Protein AF-A0A6I1QXL2-F1 (afdb_monomer_lite)

Foldseek 3Di:
DQDPVNLVVLLVVLVVLVVVLVVLLPPFDKDWPDRDRNDNDTDMDGDPSSVVSLVVDLSHPDDDDDDDPDPDDDDDDDDDDDDDDDDPCFDDDFLETPVQLVCCVVVVKFKKKWAWPFDAHQCVPPDPVVLVVRLVRLVVLVVVLVVLCPPFDKDWPDRDRRHNITIMIGHNSSSVSQRPDPGTDHMDGDDPPDD

Sequence (195 aa):
MLTENAIAAQRQAIKGVQNDLLTELSGTQYKVVRRYEGIPGIALEIGADALAVLKKSGSVTNVLPDRAVKPAANDGMIEGAAPDTHGAATGSAGVVPAELFMEATDVGAVLVLVGLKTPWSPEGPLSKELVHAQREAIAAAQKYLLTELADTRYRITRRYEVIPGIALEVGLDALRVLARSVAVTNVLRDRPAIR

Secondary structure (DSSP, 8-state):
---HHHHHHHHHHHHHHHHHHHHHTTTSSEEEEEE-SSSS-EEEEE-HHHHHHHTT-SS-S--------------------------------SSS-HHHHHHHHHTS-EEEEEEE------STTS-HHHHHHHHHHHHHHHHHHHHHTTTS-EEEEEE-SSSSEEEEEE-HHHHHHHTT-TTEEEEEE--PPP-

Structure (mmCIF, N/CA/C/O backbone):
data_AF-A0A6I1QXL2-F1
#
_entry.id   AF-A0A6I1QXL2-F1
#
loop_
_atom_site.group_PDB
_atom_site.id
_atom_site.type_symbol
_atom_site.label_atom_id
_atom_site.label_alt_id
_atom_site.label_comp_id
_atom_site.label_asym_id
_atom_site.label_entity_id
_atom_site.label_seq_id
_atom_site.pdbx_PDB_ins_code
_atom_site.Cartn_x
_atom_site.Cartn_y
_atom_site.Cartn_z
_atom_site.occupancy
_atom_site.B_iso_or_equiv
_atom_site.auth_seq_id
_atom_site.auth_comp_id
_atom_site.auth_asym_id
_atom_site.auth_atom_id
_atom_site.pdbx_PDB_model_num
ATOM 1 N N . MET A 1 1 ? 9.321 -11.000 19.797 1.00 42.78 1 MET A N 1
ATOM 2 C CA . MET A 1 1 ? 8.152 -11.901 19.703 1.00 42.78 1 MET A CA 1
ATOM 3 C C . MET A 1 1 ? 6.954 -11.169 20.283 1.00 42.78 1 MET A C 1
ATOM 5 O O . MET A 1 1 ? 7.089 -10.647 21.381 1.00 42.78 1 MET A O 1
ATOM 9 N N . LEU A 1 2 ? 5.828 -11.088 19.568 1.00 47.84 2 LEU A N 1
ATOM 10 C CA . LEU A 1 2 ? 4.556 -10.688 20.186 1.00 47.84 2 LEU A CA 1
ATOM 11 C C . LEU A 1 2 ? 4.112 -11.812 21.130 1.00 47.84 2 LEU A C 1
ATOM 13 O O . LEU A 1 2 ? 4.253 -12.983 20.784 1.00 47.84 2 LEU A O 1
ATOM 17 N N . THR A 1 3 ? 3.613 -11.470 22.316 1.00 61.88 3 THR A N 1
ATOM 18 C CA . THR A 1 3 ? 3.068 -12.466 23.249 1.00 61.88 3 THR A CA 1
ATOM 19 C C . THR A 1 3 ? 1.722 -12.988 22.744 1.00 61.88 3 THR A C 1
ATOM 21 O O . THR A 1 3 ? 1.022 -12.296 22.003 1.00 61.88 3 THR A O 1
ATOM 24 N N . GLU A 1 4 ? 1.321 -14.190 23.162 1.00 53.91 4 GLU A N 1
ATOM 25 C CA . GLU A 1 4 ? 0.026 -14.770 22.770 1.00 53.91 4 GLU A CA 1
ATOM 26 C C . GLU A 1 4 ? -1.149 -13.852 23.145 1.00 53.91 4 GLU A C 1
ATOM 28 O O . GLU A 1 4 ? -2.050 -13.643 22.335 1.00 53.91 4 GLU A O 1
ATOM 33 N N . ASN A 1 5 ? -1.073 -13.190 24.306 1.00 66.50 5 ASN A N 1
ATOM 34 C CA . ASN A 1 5 ? -2.038 -12.170 24.726 1.00 66.50 5 ASN A CA 1
ATOM 35 C C . ASN A 1 5 ? -2.084 -10.961 23.776 1.00 66.50 5 ASN A C 1
ATOM 37 O O . ASN A 1 5 ? -3.170 -10.466 23.478 1.00 66.50 5 ASN A O 1
ATOM 41 N N . ALA A 1 6 ? -0.940 -10.494 23.263 1.00 55.38 6 ALA A N 1
ATOM 42 C CA . ALA A 1 6 ? -0.906 -9.399 22.291 1.00 55.38 6 ALA A CA 1
ATOM 43 C C . ALA A 1 6 ? -1.512 -9.818 20.939 1.00 55.38 6 ALA A C 1
ATOM 45 O O . ALA A 1 6 ? -2.243 -9.042 20.325 1.00 55.38 6 ALA A O 1
ATOM 46 N N . ILE A 1 7 ? -1.280 -11.062 20.505 1.00 59.47 7 ILE A N 1
ATOM 47 C CA . ILE A 1 7 ? -1.896 -11.631 19.294 1.00 59.47 7 ILE A CA 1
ATOM 48 C C . ILE A 1 7 ? -3.415 -11.787 19.481 1.00 59.47 7 ILE A C 1
ATOM 50 O O . ILE A 1 7 ? -4.182 -11.455 18.577 1.00 59.47 7 ILE A O 1
ATOM 54 N N . ALA A 1 8 ? -3.869 -12.247 20.649 1.00 66.75 8 ALA A N 1
ATOM 55 C CA . ALA A 1 8 ? -5.290 -12.355 20.976 1.00 66.75 8 ALA A CA 1
ATOM 56 C C . ALA A 1 8 ? -5.977 -10.977 20.992 1.00 66.75 8 ALA A C 1
ATOM 58 O O . ALA A 1 8 ? -7.011 -10.802 20.347 1.00 66.75 8 ALA A O 1
ATOM 59 N N . ALA A 1 9 ? -5.365 -9.979 21.641 1.00 66.69 9 ALA A N 1
ATOM 60 C CA . ALA A 1 9 ? -5.854 -8.600 21.656 1.00 66.69 9 ALA A CA 1
ATOM 61 C C . ALA A 1 9 ? -5.913 -7.989 20.243 1.00 66.69 9 ALA A C 1
ATOM 63 O O . ALA A 1 9 ? -6.920 -7.387 19.875 1.00 66.69 9 ALA A O 1
ATOM 64 N N . GLN A 1 10 ? -4.887 -8.213 19.413 1.00 63.69 10 GLN A N 1
ATOM 65 C CA . GLN A 1 10 ? -4.868 -7.777 18.013 1.00 63.69 10 GLN A CA 1
ATOM 66 C C . GLN A 1 10 ? -6.015 -8.404 17.204 1.00 63.69 10 GLN A C 1
ATOM 68 O O . GLN A 1 10 ? -6.716 -7.697 16.480 1.00 63.69 10 GLN A O 1
ATOM 73 N N . ARG A 1 11 ? -6.242 -9.719 17.334 1.00 68.06 11 ARG A N 1
ATOM 74 C CA . ARG A 1 11 ? -7.355 -10.411 16.656 1.00 68.06 11 ARG A CA 1
ATOM 75 C C . ARG A 1 11 ? -8.715 -9.902 17.131 1.00 68.06 11 ARG A C 1
ATOM 77 O O . ARG A 1 11 ? -9.625 -9.778 16.315 1.00 68.06 11 ARG A O 1
ATOM 84 N N . GLN A 1 12 ? -8.851 -9.576 18.415 1.00 69.62 12 GLN A N 1
ATOM 85 C CA . GLN A 1 12 ? -10.076 -8.991 18.957 1.00 69.62 12 GLN A CA 1
ATOM 86 C C . GLN A 1 12 ? -10.326 -7.582 18.400 1.00 69.62 12 GLN A C 1
ATOM 88 O O . GLN A 1 12 ? -11.448 -7.289 17.994 1.00 69.62 12 GLN A O 1
ATOM 93 N N . ALA A 1 13 ? -9.289 -6.743 18.292 1.00 71.19 13 ALA A N 1
ATOM 94 C CA . ALA A 1 13 ? -9.386 -5.421 17.669 1.00 71.19 13 ALA A CA 1
ATOM 95 C C . ALA A 1 13 ? -9.765 -5.508 16.177 1.00 71.19 13 ALA A C 1
ATOM 97 O O . ALA A 1 13 ? -10.667 -4.801 15.733 1.00 71.19 13 ALA A O 1
ATOM 98 N N . ILE A 1 14 ? -9.155 -6.435 15.423 1.00 67.44 14 ILE A N 1
ATOM 99 C CA . ILE A 1 14 ? -9.534 -6.731 14.029 1.00 67.44 14 ILE A CA 1
ATOM 100 C C . ILE A 1 14 ? -11.015 -7.131 13.942 1.00 67.44 14 ILE A C 1
ATOM 102 O O . ILE A 1 14 ? -11.740 -6.619 13.090 1.00 67.44 14 ILE A O 1
ATOM 106 N N . LYS A 1 15 ? -11.490 -8.015 14.831 1.00 75.25 15 LYS A N 1
ATOM 107 C CA . LYS A 1 15 ? -12.899 -8.441 14.861 1.00 75.25 15 LYS A CA 1
ATOM 108 C C . LYS A 1 15 ? -13.858 -7.303 15.216 1.00 75.25 15 LYS A C 1
ATOM 110 O O . LYS A 1 15 ? -14.941 -7.274 14.637 1.00 75.25 15 LYS A O 1
ATOM 115 N N . GLY A 1 16 ? -13.455 -6.387 16.101 1.00 79.12 16 GLY A N 1
ATOM 116 C CA . GLY A 1 16 ? -14.193 -5.166 16.443 1.00 79.12 16 GLY A CA 1
ATOM 117 C C . GLY A 1 16 ? -14.423 -4.283 15.220 1.00 79.12 16 GLY A C 1
ATOM 118 O O . GLY A 1 16 ? -15.549 -4.204 14.744 1.00 79.12 16 GLY A O 1
ATOM 119 N N . VAL A 1 17 ? -13.345 -3.764 14.619 1.00 79.50 17 VAL A N 1
ATOM 120 C CA . VAL A 1 17 ? -13.414 -2.877 13.436 1.00 79.50 17 VAL A CA 1
ATOM 121 C C . VAL A 1 17 ? -14.182 -3.523 12.273 1.00 79.50 17 VAL A C 1
ATOM 123 O O . VAL A 1 17 ? -14.937 -2.860 11.566 1.00 79.50 17 VAL A O 1
ATOM 126 N N . GLN A 1 18 ? -14.045 -4.840 12.083 1.00 78.00 18 GLN A N 1
ATOM 127 C CA . GLN A 1 18 ? -14.843 -5.570 11.095 1.00 78.00 18 GLN A CA 1
ATOM 128 C C . GLN A 1 18 ? -16.345 -5.599 11.419 1.00 78.00 18 GLN A C 1
ATOM 130 O O . GLN A 1 18 ? -17.154 -5.550 10.499 1.00 78.00 18 GLN A O 1
ATOM 135 N N . ASN A 1 19 ? -16.736 -5.733 12.689 1.00 89.06 19 ASN A N 1
ATOM 136 C CA . ASN A 1 19 ? -18.144 -5.710 13.094 1.00 89.06 19 ASN A CA 1
ATOM 137 C C . ASN A 1 19 ? -18.735 -4.299 12.972 1.00 89.06 19 ASN A C 1
ATOM 139 O O . ASN A 1 19 ? -19.870 -4.161 12.517 1.00 89.06 19 ASN A O 1
ATOM 143 N N . ASP A 1 20 ? -17.959 -3.273 13.321 1.00 84.56 20 ASP A N 1
ATOM 144 C CA . ASP A 1 20 ? -18.357 -1.870 13.186 1.00 84.56 20 ASP A CA 1
ATOM 145 C C . ASP A 1 20 ? -18.636 -1.549 11.709 1.00 84.56 20 ASP A C 1
ATOM 147 O O . ASP A 1 20 ? -19.723 -1.087 11.368 1.00 84.56 20 ASP A O 1
ATOM 151 N N . LEU A 1 21 ? -17.739 -1.956 10.802 1.00 86.56 21 LEU A N 1
ATOM 152 C CA . LEU A 1 21 ? -17.935 -1.820 9.356 1.00 86.56 21 LEU A CA 1
ATOM 153 C C . LEU A 1 21 ? -19.184 -2.555 8.832 1.00 86.56 21 LEU A C 1
ATOM 155 O O . LEU A 1 21 ? -19.927 -2.020 8.011 1.00 86.56 21 LEU A O 1
ATOM 159 N N . LEU A 1 22 ? -19.446 -3.780 9.298 1.00 87.38 22 LEU A N 1
ATOM 160 C CA . LEU A 1 22 ? -20.655 -4.531 8.918 1.00 87.38 22 LEU A CA 1
ATOM 161 C C . LEU A 1 22 ? -21.942 -3.887 9.468 1.00 87.38 22 LEU A C 1
ATOM 163 O O . LEU A 1 22 ? -23.015 -4.064 8.886 1.00 87.38 22 LEU A O 1
ATOM 167 N N . THR A 1 23 ? -21.827 -3.121 10.556 1.00 89.38 23 THR A N 1
ATOM 168 C CA . THR A 1 23 ? -22.915 -2.321 11.134 1.00 89.38 23 THR A CA 1
ATOM 169 C C . THR A 1 23 ? -23.141 -1.040 10.327 1.00 89.38 23 THR A C 1
ATOM 171 O O . THR A 1 23 ? -24.287 -0.729 10.011 1.00 89.38 23 THR A O 1
ATOM 174 N N . GLU A 1 24 ? -22.079 -0.346 9.901 1.00 86.50 24 GLU A N 1
ATOM 175 C CA . GLU A 1 24 ? -22.165 0.798 8.975 1.00 86.50 24 GLU A CA 1
ATOM 176 C C . GLU A 1 24 ? -22.828 0.413 7.639 1.00 86.50 24 GLU A C 1
ATOM 178 O O . GLU A 1 24 ? -23.615 1.181 7.092 1.00 86.50 24 GLU A O 1
ATOM 183 N N . LEU A 1 25 ? -22.556 -0.795 7.133 1.00 87.69 25 LEU A N 1
ATOM 184 C CA . LEU A 1 25 ? -23.176 -1.334 5.919 1.00 87.69 25 LEU A CA 1
ATOM 185 C C . LEU A 1 25 ? -24.621 -1.830 6.117 1.00 87.69 25 LEU A C 1
ATOM 187 O O . LEU A 1 25 ? -25.263 -2.226 5.140 1.00 87.69 25 LEU A O 1
ATOM 191 N N . SER A 1 26 ? -25.155 -1.856 7.342 1.00 86.44 26 SER A N 1
ATOM 192 C CA . SER A 1 26 ? -26.511 -2.362 7.584 1.00 86.44 26 SER A CA 1
ATOM 193 C C . SER A 1 26 ? -27.568 -1.562 6.804 1.00 86.44 26 SER A C 1
ATOM 195 O O . SER A 1 26 ? -27.509 -0.341 6.693 1.00 86.44 26 SER A O 1
ATOM 197 N N . GLY A 1 27 ? -28.521 -2.272 6.191 1.00 84.62 27 GLY A N 1
ATOM 198 C CA . GLY A 1 27 ? -29.513 -1.670 5.292 1.00 84.62 27 GLY A CA 1
ATOM 199 C C . GLY A 1 27 ? -29.039 -1.415 3.852 1.00 84.62 27 GLY A C 1
ATOM 200 O O . GLY A 1 27 ? -29.858 -0.997 3.039 1.00 84.62 27 GLY A O 1
ATOM 201 N N . THR A 1 28 ? -27.775 -1.701 3.510 1.00 89.44 28 THR A N 1
ATOM 202 C CA . THR A 1 28 ? -27.280 -1.699 2.116 1.00 89.44 28 THR A CA 1
ATOM 203 C C . THR A 1 28 ? -27.207 -3.108 1.522 1.00 89.44 28 THR A C 1
ATOM 205 O O . THR A 1 28 ? -27.225 -4.107 2.247 1.00 89.44 28 THR A O 1
ATOM 208 N N . GLN A 1 29 ? -27.098 -3.214 0.196 1.00 81.81 29 GLN A N 1
ATOM 209 C CA . GLN A 1 29 ? -26.868 -4.488 -0.482 1.00 81.81 29 GLN A CA 1
ATOM 210 C C . GLN A 1 29 ? -25.416 -4.947 -0.312 1.00 81.81 29 GLN A C 1
ATOM 212 O O . GLN A 1 29 ? -24.515 -4.501 -1.025 1.00 81.81 29 GLN A O 1
ATOM 217 N N . TYR A 1 30 ? -25.184 -5.890 0.601 1.00 87.38 30 TYR A N 1
ATOM 218 C CA . TYR A 1 30 ? -23.906 -6.589 0.709 1.00 87.38 30 TYR A CA 1
ATOM 219 C C . TYR A 1 30 ? -24.067 -8.054 1.130 1.00 87.38 30 TYR A C 1
ATOM 221 O O . TYR A 1 30 ? -25.062 -8.452 1.737 1.00 87.38 30 TYR A O 1
ATOM 229 N N . LYS A 1 31 ? -23.040 -8.856 0.844 1.00 82.56 31 LYS A N 1
ATOM 230 C CA . LYS A 1 31 ? -22.885 -10.237 1.306 1.00 82.56 31 LYS A CA 1
ATOM 231 C C . LYS A 1 31 ? -21.428 -10.488 1.685 1.00 82.56 31 LYS A C 1
ATOM 233 O O . LYS A 1 31 ? -20.508 -10.189 0.927 1.00 82.56 31 LYS A O 1
ATOM 238 N N . VAL A 1 32 ? -21.213 -11.058 2.870 1.00 83.06 32 VAL A N 1
ATOM 239 C CA . VAL A 1 32 ? -19.869 -11.402 3.352 1.00 83.06 32 VAL A CA 1
ATOM 240 C C . VAL A 1 32 ? -19.394 -12.687 2.682 1.00 83.06 32 VAL A C 1
ATOM 242 O O . VAL A 1 32 ? -20.012 -13.735 2.849 1.00 83.06 32 VAL A O 1
ATOM 245 N N . VAL A 1 33 ? -18.277 -12.612 1.956 1.00 81.12 33 VAL A N 1
ATOM 246 C CA . VAL A 1 33 ? -17.640 -13.769 1.304 1.00 81.12 33 VAL A CA 1
ATOM 247 C C . VAL A 1 33 ? -16.600 -14.398 2.230 1.00 81.12 33 VAL A C 1
ATOM 249 O O . VAL A 1 33 ? -16.572 -15.613 2.415 1.00 81.12 33 VAL A O 1
ATOM 252 N N . ARG A 1 34 ? -15.741 -13.575 2.849 1.00 71.12 34 ARG A N 1
ATOM 253 C CA . ARG A 1 34 ? -14.695 -14.035 3.777 1.00 71.12 34 ARG A CA 1
ATOM 254 C C . ARG A 1 34 ? -14.299 -12.935 4.757 1.00 71.12 34 ARG A C 1
ATOM 256 O O . ARG A 1 34 ? -14.016 -11.813 4.352 1.00 71.12 34 ARG A O 1
ATOM 263 N N . ARG A 1 35 ? -14.175 -13.281 6.040 1.00 76.94 35 ARG A N 1
ATOM 264 C CA . ARG A 1 35 ? -13.505 -12.449 7.055 1.00 76.94 35 ARG A CA 1
ATOM 265 C C . ARG A 1 35 ? -12.076 -12.946 7.253 1.00 76.94 35 ARG A C 1
ATOM 267 O O . ARG A 1 35 ? -11.856 -14.154 7.311 1.00 76.94 35 ARG A O 1
ATOM 274 N N . TYR A 1 36 ? -11.116 -12.033 7.360 1.00 66.00 36 TYR A N 1
ATOM 275 C CA . TYR A 1 36 ? -9.721 -12.380 7.629 1.00 66.00 36 TYR A CA 1
ATOM 276 C C . TYR A 1 36 ? -9.409 -12.170 9.117 1.00 66.00 36 TYR A C 1
ATOM 278 O O . TYR A 1 36 ? -9.713 -11.117 9.664 1.00 66.00 36 TYR A O 1
ATOM 286 N N . GLU A 1 37 ? -8.809 -13.153 9.794 1.00 59.91 37 GLU A N 1
ATOM 287 C CA . GLU A 1 37 ? -8.473 -13.014 11.227 1.00 59.91 37 GLU A CA 1
ATOM 288 C C . GLU A 1 37 ? -7.082 -12.412 11.479 1.00 59.91 37 GLU A C 1
ATOM 290 O O . GLU A 1 37 ? -6.852 -11.803 12.520 1.00 59.91 37 GLU A O 1
ATOM 295 N N . GLY A 1 38 ? -6.144 -12.595 10.543 1.00 48.41 38 GLY A N 1
ATOM 296 C CA . GLY A 1 38 ? -4.758 -12.125 10.670 1.00 48.41 38 GLY A CA 1
ATOM 297 C C . GLY A 1 38 ? -4.484 -10.739 10.076 1.00 48.41 38 GLY A C 1
ATOM 298 O O . GLY A 1 38 ? -3.378 -10.230 10.233 1.00 48.41 38 GLY A O 1
ATOM 299 N N . ILE A 1 39 ? -5.457 -10.143 9.380 1.00 59.72 39 ILE A N 1
ATOM 300 C CA . ILE A 1 39 ? -5.371 -8.808 8.767 1.00 59.72 39 ILE A CA 1
ATOM 301 C C . ILE A 1 39 ? -6.728 -8.087 8.881 1.00 59.72 39 ILE A C 1
ATOM 303 O O . ILE A 1 39 ? -7.763 -8.756 8.827 1.00 59.72 39 ILE A O 1
ATOM 307 N N . PRO A 1 40 ? -6.758 -6.746 9.002 1.00 66.50 40 PRO A N 1
ATOM 308 C CA . PRO A 1 40 ? -7.991 -5.961 9.075 1.00 66.50 40 PRO A CA 1
ATOM 309 C C . PRO A 1 40 ? -8.648 -5.817 7.690 1.00 66.50 40 PRO A C 1
ATOM 311 O O . PRO A 1 40 ? -8.627 -4.753 7.082 1.00 66.50 40 PRO A O 1
ATOM 314 N N . GLY A 1 41 ? -9.212 -6.909 7.169 1.00 72.38 41 GLY A N 1
ATOM 315 C CA . GLY A 1 41 ? -9.911 -6.923 5.882 1.00 72.38 41 GLY A CA 1
ATOM 316 C C . GLY A 1 41 ? -11.118 -7.858 5.863 1.00 72.38 41 GLY A C 1
ATOM 317 O O . GLY A 1 41 ? -11.192 -8.820 6.633 1.00 72.38 41 GLY A O 1
ATOM 318 N N . ILE A 1 42 ? -12.054 -7.590 4.952 1.00 76.56 42 ILE A N 1
ATOM 319 C CA . ILE A 1 42 ? -13.215 -8.436 4.650 1.00 76.56 42 ILE A CA 1
ATOM 320 C C . ILE A 1 42 ? -13.369 -8.492 3.126 1.00 76.56 42 ILE A C 1
ATOM 322 O O . ILE A 1 42 ? -13.299 -7.457 2.470 1.00 76.56 42 ILE A O 1
ATOM 326 N N . ALA A 1 43 ? -13.586 -9.682 2.566 1.00 73.88 43 ALA A N 1
ATOM 327 C CA . ALA A 1 43 ? -14.062 -9.837 1.195 1.00 73.88 43 ALA A CA 1
ATOM 328 C C . ALA A 1 43 ? -15.595 -9.783 1.195 1.00 73.88 43 ALA A C 1
ATOM 330 O O . ALA A 1 43 ? -16.249 -10.544 1.922 1.00 73.88 43 ALA A O 1
ATOM 331 N N . LEU A 1 44 ? -16.151 -8.873 0.398 1.00 78.19 44 LEU A N 1
ATOM 332 C CA . LEU A 1 44 ? -17.577 -8.574 0.320 1.00 78.19 44 LEU A CA 1
ATOM 333 C C . LEU A 1 44 ? -18.023 -8.557 -1.148 1.00 78.19 44 LEU A C 1
ATOM 335 O O . LEU A 1 44 ? -17.383 -7.920 -1.981 1.00 78.19 44 LEU A O 1
ATOM 339 N N . GLU A 1 45 ? -19.158 -9.183 -1.442 1.00 73.50 45 GLU A N 1
ATOM 340 C CA . GLU A 1 45 ? -19.976 -8.836 -2.609 1.00 73.50 45 GLU A CA 1
ATOM 341 C C . GLU A 1 45 ? -20.821 -7.614 -2.211 1.00 73.50 45 GLU A C 1
ATOM 343 O O . GLU A 1 45 ? -21.470 -7.652 -1.164 1.00 73.50 45 GLU A O 1
ATOM 348 N N . ILE A 1 46 ? -20.792 -6.521 -2.985 1.00 79.56 46 ILE A N 1
ATOM 349 C CA . ILE A 1 46 ? -21.435 -5.243 -2.618 1.00 79.56 46 ILE A CA 1
ATOM 350 C C . ILE A 1 46 ? -22.173 -4.582 -3.788 1.00 79.56 46 ILE A C 1
ATOM 352 O O . ILE A 1 46 ? -21.726 -4.641 -4.933 1.00 79.56 46 ILE A O 1
ATOM 356 N N . GLY A 1 47 ? -23.276 -3.904 -3.471 1.00 63.44 47 GLY A N 1
ATOM 357 C CA . GLY A 1 47 ? -23.974 -2.969 -4.347 1.00 63.44 47 GLY A CA 1
ATOM 358 C C . GLY A 1 47 ? -23.349 -1.568 -4.358 1.00 63.44 47 GLY A C 1
ATOM 359 O O . GLY A 1 47 ? -22.407 -1.256 -3.623 1.00 63.44 47 GLY A O 1
ATOM 360 N N . ALA A 1 48 ? -23.884 -0.694 -5.214 1.00 65.50 48 ALA A N 1
ATOM 361 C CA . ALA A 1 48 ? -23.412 0.688 -5.351 1.00 65.50 48 ALA A CA 1
ATOM 362 C C . ALA 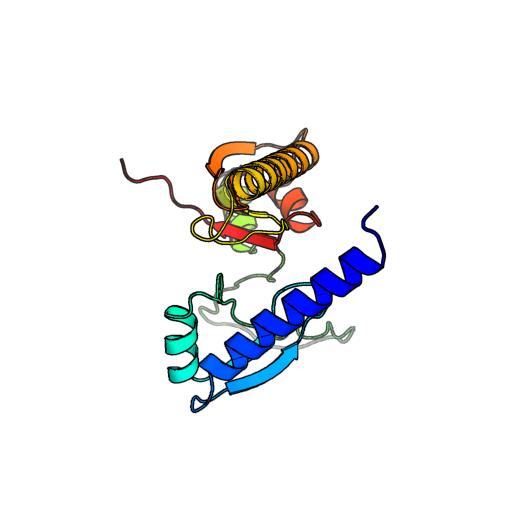A 1 48 ? -23.709 1.558 -4.109 1.00 65.50 48 ALA A C 1
ATOM 364 O O . ALA A 1 48 ? -22.979 2.506 -3.823 1.00 65.50 48 ALA A O 1
ATOM 365 N N . ASP A 1 49 ? -24.760 1.214 -3.367 1.00 67.25 49 ASP A N 1
ATOM 366 C CA . ASP A 1 49 ? -25.154 1.791 -2.082 1.00 67.25 49 ASP A CA 1
ATOM 367 C C . ASP A 1 49 ? -24.143 1.451 -0.975 1.00 67.25 49 ASP A C 1
ATOM 369 O O . ASP A 1 49 ? -23.605 2.354 -0.330 1.00 67.25 49 ASP A O 1
ATOM 373 N N . ALA A 1 50 ? -23.796 0.170 -0.834 1.00 72.75 50 ALA A N 1
ATOM 374 C CA . ALA A 1 50 ? -22.751 -0.308 0.066 1.00 72.75 50 ALA A CA 1
ATOM 375 C C . ALA A 1 50 ? -21.392 0.337 -0.264 1.00 72.75 50 ALA A C 1
ATOM 377 O O . ALA A 1 50 ? -20.716 0.858 0.623 1.00 72.75 50 ALA A O 1
ATOM 378 N N . LEU A 1 51 ? -21.014 0.406 -1.546 1.00 73.38 51 LEU A N 1
ATOM 379 C CA . LEU A 1 51 ? -19.780 1.076 -1.980 1.00 73.38 51 LEU A CA 1
ATOM 380 C C . LEU A 1 51 ? -19.768 2.581 -1.641 1.00 73.38 51 LEU A C 1
ATOM 382 O O . LEU A 1 51 ? -18.718 3.130 -1.294 1.00 73.38 51 LEU A O 1
ATOM 386 N N . ALA A 1 52 ? -20.919 3.256 -1.704 1.00 71.06 52 ALA A N 1
ATOM 387 C CA . ALA A 1 52 ? -21.041 4.659 -1.309 1.00 71.06 52 ALA A CA 1
ATOM 388 C C . ALA A 1 52 ? -20.894 4.870 0.210 1.00 71.06 52 ALA A C 1
ATOM 390 O O . ALA A 1 52 ? -20.403 5.926 0.617 1.00 71.06 52 ALA A O 1
ATOM 391 N N . VAL A 1 53 ? -21.269 3.881 1.033 1.00 73.06 53 VAL A N 1
ATOM 392 C CA . VAL A 1 53 ? -20.975 3.854 2.476 1.00 73.06 53 VAL A CA 1
ATOM 393 C C . VAL A 1 53 ? -19.486 3.603 2.714 1.00 73.06 53 VAL A C 1
ATOM 395 O O . VAL A 1 53 ? -18.855 4.410 3.392 1.00 73.06 53 VAL A O 1
ATOM 398 N N . LEU A 1 54 ? -18.884 2.586 2.079 1.00 73.12 54 LEU A N 1
ATOM 399 C CA . LEU A 1 54 ? -17.441 2.303 2.197 1.00 73.12 54 LEU A CA 1
ATOM 400 C C . LEU A 1 54 ? -16.579 3.534 1.877 1.00 73.12 54 LEU A C 1
ATOM 402 O O . LEU A 1 54 ? -15.613 3.810 2.578 1.00 73.12 54 LEU A O 1
ATOM 406 N N . LYS A 1 55 ? -16.953 4.315 0.854 1.00 70.00 55 LYS A N 1
ATOM 407 C CA . LYS A 1 55 ? -16.254 5.552 0.460 1.00 70.00 55 LYS A CA 1
ATOM 408 C C . LYS A 1 55 ? -16.348 6.688 1.498 1.00 70.00 55 LYS A C 1
ATOM 410 O O . LYS A 1 55 ? -15.555 7.625 1.436 1.00 70.00 55 LYS A O 1
ATOM 415 N N . LYS A 1 56 ? -17.333 6.647 2.399 1.00 74.25 56 LYS A N 1
ATOM 416 C CA . LYS A 1 56 ? -17.572 7.651 3.454 1.00 74.25 56 LYS A CA 1
ATOM 417 C C . LYS A 1 56 ? -17.154 7.175 4.849 1.00 74.25 56 LYS A C 1
ATOM 419 O O . LYS A 1 56 ? -17.095 7.996 5.759 1.00 74.25 56 LYS A O 1
ATOM 424 N N . SER A 1 57 ? -16.901 5.879 5.015 1.00 72.19 57 SER A N 1
ATOM 425 C CA . SER A 1 57 ? -16.510 5.267 6.282 1.00 72.19 57 SER A CA 1
ATOM 426 C C . SER A 1 57 ? -15.150 5.778 6.760 1.00 72.19 57 SER A C 1
ATOM 428 O O . SER A 1 57 ? -14.194 5.832 5.988 1.00 72.19 57 SER A O 1
ATOM 430 N N . GLY A 1 58 ? -15.040 6.094 8.053 1.00 71.19 58 GLY A N 1
ATOM 431 C CA . GLY A 1 58 ? -13.746 6.357 8.698 1.00 71.19 58 GLY A CA 1
ATOM 432 C C . GLY A 1 58 ? -12.933 5.083 8.973 1.00 71.19 58 GLY A C 1
ATOM 433 O O . GLY A 1 58 ? -11.736 5.164 9.240 1.00 71.19 58 GLY A O 1
ATOM 434 N N . SER A 1 59 ? -13.582 3.919 8.889 1.00 68.00 59 SER A N 1
ATOM 435 C CA . SER A 1 59 ? -13.031 2.593 9.191 1.00 68.00 59 SER A CA 1
ATOM 436 C C . SER A 1 59 ? -12.406 1.920 7.957 1.00 68.00 59 SER A C 1
ATOM 438 O O . SER A 1 59 ? -11.640 0.964 8.087 1.00 68.00 59 SER A O 1
ATOM 440 N N . VAL A 1 60 ? -12.719 2.409 6.750 1.00 69.31 60 VAL A N 1
ATOM 441 C CA . VAL A 1 60 ? -12.278 1.837 5.467 1.00 69.31 60 VAL A CA 1
ATOM 442 C C . VAL A 1 60 ? -11.120 2.642 4.892 1.00 69.31 60 VAL A C 1
ATOM 444 O O . VAL A 1 60 ? -11.273 3.787 4.481 1.00 69.31 60 VAL A O 1
ATOM 447 N N . THR A 1 61 ? -9.950 2.016 4.804 1.00 61.19 61 THR A N 1
ATOM 448 C CA . THR A 1 61 ? -8.736 2.647 4.262 1.00 61.19 61 THR A CA 1
ATOM 449 C C . THR A 1 61 ? -8.526 2.375 2.773 1.00 61.19 61 THR A C 1
ATOM 451 O O . THR A 1 61 ? -7.910 3.185 2.083 1.00 61.19 61 THR A O 1
ATOM 454 N N . ASN A 1 62 ? -9.026 1.247 2.261 1.00 57.47 62 ASN A N 1
ATOM 455 C CA . ASN A 1 62 ? -8.926 0.871 0.854 1.00 57.47 62 ASN A CA 1
ATOM 456 C C . ASN A 1 62 ? -10.043 -0.113 0.468 1.00 57.47 62 ASN A C 1
ATOM 458 O O . ASN A 1 62 ? -10.456 -0.937 1.283 1.00 57.47 62 ASN A O 1
ATOM 462 N N . VAL A 1 63 ? -10.487 -0.063 -0.789 1.00 64.81 63 VAL A N 1
ATOM 463 C CA . VAL A 1 63 ? -11.429 -1.021 -1.383 1.00 64.81 63 VAL A CA 1
ATOM 464 C C . VAL A 1 63 ? -10.809 -1.537 -2.675 1.00 64.81 63 VAL A C 1
ATOM 466 O O . VAL A 1 63 ? -10.595 -0.775 -3.616 1.00 64.81 63 VAL A O 1
ATOM 469 N N . LEU A 1 64 ? -10.509 -2.834 -2.714 1.00 64.06 64 LEU A N 1
ATOM 470 C CA . LEU A 1 64 ? -9.936 -3.506 -3.878 1.00 64.06 64 LEU A CA 1
ATOM 471 C C . LEU A 1 64 ? -10.993 -4.421 -4.512 1.00 64.06 64 LEU A C 1
ATOM 473 O O . LEU A 1 64 ? -11.692 -5.116 -3.772 1.00 64.06 64 LEU A O 1
ATOM 477 N N . PRO A 1 65 ? -11.127 -4.452 -5.850 1.00 54.66 65 PRO A N 1
ATOM 478 C CA . PRO A 1 65 ? -12.031 -5.383 -6.512 1.00 54.66 65 PRO A CA 1
ATOM 479 C C . PRO A 1 65 ? -11.518 -6.817 -6.350 1.00 54.66 65 PRO A C 1
ATOM 481 O O . PRO A 1 65 ? -10.399 -7.128 -6.763 1.00 54.66 65 PRO A O 1
ATOM 484 N N . ASP A 1 66 ? -12.345 -7.694 -5.781 1.00 48.47 66 ASP A N 1
ATOM 485 C CA . ASP A 1 66 ? -12.048 -9.124 -5.727 1.00 48.47 66 ASP A CA 1
ATOM 486 C C . ASP A 1 66 ? -12.142 -9.717 -7.144 1.00 48.47 66 ASP A C 1
ATOM 488 O O . ASP A 1 66 ? -13.133 -9.522 -7.856 1.00 48.47 66 ASP A O 1
ATOM 492 N N . ARG A 1 67 ? -11.090 -10.412 -7.585 1.00 48.97 67 ARG A N 1
ATOM 493 C CA . ARG A 1 67 ? -11.058 -11.124 -8.868 1.00 48.97 67 ARG A CA 1
ATOM 494 C C . ARG A 1 67 ? -10.806 -12.592 -8.590 1.00 48.97 67 ARG A C 1
ATOM 496 O O . ARG A 1 67 ? -9.753 -12.958 -8.074 1.00 48.97 67 ARG A O 1
ATOM 503 N N . ALA A 1 68 ? -11.750 -13.430 -9.013 1.00 41.19 68 ALA A N 1
ATOM 504 C CA . ALA A 1 68 ? -11.620 -14.873 -8.925 1.00 41.19 68 ALA A CA 1
ATOM 505 C C . ALA A 1 68 ? -10.329 -15.343 -9.615 1.00 41.19 68 ALA A C 1
ATOM 507 O O . ALA A 1 68 ? -10.199 -15.280 -10.841 1.00 41.19 68 ALA A O 1
ATOM 508 N N . VAL A 1 69 ? -9.381 -15.846 -8.821 1.00 38.84 69 VAL A N 1
ATOM 509 C CA . VAL A 1 69 ? -8.228 -16.583 -9.337 1.00 38.84 69 VAL A CA 1
ATOM 510 C C . VAL A 1 69 ? -8.769 -17.878 -9.928 1.00 38.84 69 VAL A C 1
ATOM 512 O O . VAL A 1 69 ? -9.150 -18.793 -9.198 1.00 38.84 69 VAL A O 1
ATOM 515 N N . LYS A 1 70 ? -8.847 -17.940 -11.260 1.00 34.12 70 LYS A N 1
ATOM 516 C CA . LYS A 1 70 ? -9.230 -19.159 -11.973 1.00 34.12 70 LYS A CA 1
ATOM 517 C C . LYS A 1 70 ? -8.200 -20.237 -11.594 1.00 34.12 70 LYS A C 1
ATOM 519 O O . LYS A 1 70 ? -7.013 -20.002 -11.830 1.00 34.12 70 LYS A O 1
ATOM 524 N N . PRO A 1 71 ? -8.591 -21.365 -10.972 1.00 33.47 71 PRO A N 1
ATOM 525 C CA . PRO A 1 71 ? -7.628 -22.403 -10.633 1.00 33.47 71 PRO A CA 1
ATOM 526 C C . PRO A 1 71 ? -6.991 -22.895 -11.932 1.00 33.47 71 PRO A C 1
ATOM 528 O O . PRO A 1 71 ? -7.699 -23.161 -12.906 1.00 33.47 71 PRO A O 1
ATOM 531 N N . ALA A 1 72 ? -5.659 -22.951 -11.962 1.00 38.78 72 ALA A N 1
ATOM 532 C CA . ALA A 1 72 ? -4.919 -23.396 -13.133 1.00 38.78 72 ALA A CA 1
ATOM 533 C C . ALA A 1 72 ? -5.269 -24.863 -13.413 1.00 38.78 72 ALA A C 1
ATOM 535 O O . ALA A 1 72 ? -4.849 -25.762 -12.686 1.00 38.78 72 ALA A O 1
ATOM 536 N N . ALA A 1 73 ? -6.088 -25.088 -14.440 1.00 35.59 73 ALA A N 1
ATOM 537 C CA . ALA A 1 73 ? -6.376 -26.419 -14.940 1.00 35.59 73 ALA A CA 1
ATOM 538 C C . ALA A 1 73 ? -5.148 -26.919 -15.708 1.00 35.59 73 ALA A C 1
ATOM 540 O O . ALA A 1 73 ? -4.692 -26.261 -16.644 1.00 35.59 73 ALA A O 1
ATOM 541 N N . ASN A 1 74 ? -4.612 -28.063 -15.290 1.00 39.91 74 ASN A N 1
ATOM 542 C CA . ASN A 1 74 ? -3.550 -28.748 -16.014 1.00 39.91 74 ASN A CA 1
ATOM 543 C C . ASN A 1 74 ? -4.123 -29.497 -17.229 1.00 39.91 74 ASN A C 1
ATOM 545 O O . ASN A 1 74 ? -5.203 -30.074 -17.130 1.00 39.91 74 ASN A O 1
ATOM 549 N N . ASP A 1 75 ? -3.308 -29.553 -18.287 1.00 36.66 75 ASP A N 1
ATOM 550 C CA . ASP A 1 75 ? -3.367 -30.438 -19.465 1.00 36.66 75 ASP A CA 1
ATOM 551 C C . ASP A 1 75 ? -4.539 -30.345 -20.469 1.00 36.66 75 ASP A C 1
ATOM 553 O O . ASP A 1 75 ? -5.707 -30.231 -20.109 1.00 36.66 75 ASP A O 1
ATOM 557 N N . GLY A 1 76 ? -4.199 -30.509 -21.763 1.00 31.70 76 GLY A N 1
ATOM 558 C CA . GLY A 1 76 ? -5.153 -30.932 -22.808 1.00 31.70 76 GLY A CA 1
ATOM 559 C C . GLY A 1 76 ? -5.298 -30.077 -24.085 1.00 31.70 76 GLY A C 1
ATOM 560 O O . GLY A 1 76 ? -6.330 -29.453 -24.277 1.00 31.70 76 GLY A O 1
ATOM 561 N N . MET A 1 77 ? -4.293 -30.109 -24.972 1.00 35.84 77 MET A N 1
ATOM 562 C CA . MET A 1 77 ? -4.386 -30.248 -26.451 1.00 35.84 77 MET A CA 1
ATOM 563 C C . MET A 1 77 ? -5.599 -29.667 -27.259 1.00 35.84 77 MET A C 1
ATOM 565 O O . MET A 1 77 ? -6.687 -30.217 -27.166 1.00 35.84 77 MET A O 1
ATOM 569 N N . ILE A 1 78 ? -5.314 -28.725 -28.195 1.00 40.31 78 ILE A N 1
ATOM 570 C CA . ILE A 1 78 ? -6.001 -28.345 -29.485 1.00 40.31 78 ILE A CA 1
ATOM 571 C C . ILE A 1 78 ? -7.530 -28.017 -29.479 1.00 40.31 78 ILE A C 1
ATOM 573 O O . ILE A 1 78 ? -8.265 -28.448 -28.608 1.00 40.31 78 ILE A O 1
ATOM 577 N N . GLU A 1 79 ? -8.132 -27.225 -30.384 1.00 29.58 79 GLU A N 1
ATOM 578 C CA . GLU A 1 79 ? -7.788 -26.775 -31.749 1.00 29.58 79 GLU A CA 1
ATOM 579 C C . GLU A 1 79 ? -8.620 -25.516 -32.151 1.00 29.58 79 GLU A C 1
ATOM 581 O O . GLU A 1 79 ? -9.715 -25.327 -31.629 1.00 29.58 79 GLU A O 1
ATOM 586 N N . GLY A 1 80 ? -8.174 -24.714 -33.136 1.00 27.70 80 GLY A N 1
ATOM 587 C CA . GLY A 1 80 ? -9.092 -23.967 -34.030 1.00 27.70 80 GLY A CA 1
ATOM 588 C C . GLY A 1 80 ? -9.300 -22.437 -33.878 1.00 27.70 80 GLY A C 1
ATOM 589 O O . GLY A 1 80 ? -9.962 -21.970 -32.961 1.00 27.70 80 GLY A O 1
ATOM 590 N N . ALA A 1 81 ? -8.891 -21.711 -34.932 1.00 27.55 81 ALA A N 1
ATOM 591 C CA . ALA A 1 81 ? -9.389 -20.407 -35.424 1.00 27.55 81 ALA A CA 1
ATOM 592 C C . ALA A 1 81 ? -9.094 -19.076 -34.673 1.00 27.55 81 ALA A C 1
ATOM 594 O O . ALA A 1 81 ? -9.348 -18.887 -33.490 1.00 27.55 81 ALA A O 1
ATOM 595 N N . ALA A 1 82 ? -8.642 -18.100 -35.470 1.00 30.86 82 ALA A N 1
ATOM 596 C CA . ALA A 1 82 ? -8.503 -16.659 -35.213 1.00 30.86 82 ALA A CA 1
ATOM 597 C C . ALA A 1 82 ? -8.677 -15.925 -36.571 1.00 30.86 82 ALA A C 1
ATOM 599 O O . ALA A 1 82 ? -8.725 -16.621 -37.593 1.00 30.86 82 ALA A O 1
ATOM 600 N N . PRO A 1 83 ? -8.677 -14.577 -36.660 1.00 55.25 83 PRO A N 1
ATOM 601 C CA . PRO A 1 83 ? -8.824 -13.527 -35.637 1.00 55.25 83 PRO A CA 1
ATOM 602 C C . PRO A 1 83 ? -10.195 -12.802 -35.815 1.00 55.25 83 PRO A C 1
ATOM 604 O O . PRO A 1 83 ? -11.005 -13.235 -36.627 1.00 55.25 83 PRO A O 1
ATOM 607 N N . ASP A 1 84 ? -10.639 -11.762 -35.105 1.00 28.78 84 ASP A N 1
ATOM 608 C CA . ASP A 1 84 ? -10.035 -10.661 -34.326 1.00 28.78 84 ASP A CA 1
ATOM 609 C C . ASP A 1 84 ? -11.109 -10.170 -33.292 1.00 28.78 84 ASP A C 1
ATOM 611 O O . ASP A 1 84 ? -12.160 -10.799 -33.191 1.00 28.78 84 ASP A O 1
ATOM 615 N N . THR A 1 85 ? -11.029 -9.101 -32.480 1.00 31.61 85 THR A N 1
ATOM 616 C CA . THR A 1 85 ? -10.099 -7.959 -32.322 1.00 31.61 85 THR A CA 1
ATOM 617 C C . THR A 1 85 ? -10.071 -7.475 -30.857 1.00 31.61 85 THR A C 1
ATOM 619 O O . THR A 1 85 ? -10.979 -7.762 -30.082 1.00 31.61 85 THR A O 1
ATOM 622 N N . HIS A 1 86 ? -9.081 -6.644 -30.496 1.00 33.53 86 HIS A N 1
ATOM 623 C CA . HIS A 1 86 ? -9.109 -5.692 -29.361 1.00 33.53 86 HIS A CA 1
ATOM 624 C C . HIS A 1 86 ? -9.569 -6.199 -27.971 1.00 33.53 86 HIS A C 1
ATOM 626 O O . HIS A 1 86 ? -10.151 -5.448 -27.186 1.00 33.53 86 HIS A O 1
ATOM 632 N N . GLY A 1 87 ? -9.225 -7.434 -27.600 1.00 29.20 87 GLY A N 1
ATOM 633 C CA . GLY A 1 87 ? -9.209 -7.851 -26.195 1.00 29.20 87 GLY A CA 1
ATOM 634 C C . GLY A 1 87 ? -7.926 -7.374 -25.510 1.00 29.20 87 GLY A C 1
ATOM 635 O O . GLY A 1 87 ? -6.862 -7.936 -25.758 1.00 29.20 87 GLY A O 1
ATOM 636 N N . ALA A 1 88 ? -8.000 -6.349 -24.655 1.00 32.88 88 ALA A N 1
ATOM 637 C CA . ALA A 1 88 ? -6.833 -5.871 -23.911 1.00 32.88 88 ALA A CA 1
ATOM 638 C C . ALA A 1 88 ? -6.270 -6.981 -23.003 1.00 32.88 88 ALA A C 1
ATOM 640 O O . ALA A 1 88 ? -6.922 -7.412 -22.049 1.00 32.88 88 ALA A O 1
ATOM 641 N N . ALA A 1 89 ? -5.046 -7.426 -23.291 1.00 35.94 89 ALA A N 1
ATOM 642 C CA . ALA A 1 89 ? -4.330 -8.426 -22.509 1.00 35.94 89 ALA A CA 1
ATOM 643 C C . ALA A 1 89 ? -3.795 -7.825 -21.194 1.00 35.94 89 ALA A C 1
ATOM 645 O O . ALA A 1 89 ? -2.594 -7.633 -21.021 1.00 35.94 89 ALA A O 1
ATOM 646 N N . THR A 1 90 ? -4.699 -7.521 -20.258 1.00 35.22 90 THR A N 1
ATOM 647 C CA . THR A 1 90 ? -4.354 -7.173 -18.871 1.00 35.22 90 THR A CA 1
ATOM 648 C C . THR A 1 90 ? -3.823 -8.420 -18.173 1.00 35.22 90 THR A C 1
ATOM 650 O O . THR A 1 90 ? -4.592 -9.283 -17.737 1.00 35.22 90 THR A O 1
ATOM 653 N N . GLY A 1 91 ? -2.498 -8.544 -18.133 1.00 35.50 91 GLY A N 1
ATOM 654 C CA . GLY A 1 91 ? -1.811 -9.719 -17.613 1.00 35.50 91 GLY A CA 1
ATOM 655 C C . GLY A 1 91 ? -2.013 -9.927 -16.108 1.00 35.50 91 GLY A C 1
ATOM 656 O O . GLY A 1 91 ? -2.320 -9.005 -15.355 1.00 35.50 91 GLY A O 1
ATOM 657 N N . SER A 1 92 ? -1.826 -11.178 -15.687 1.00 38.34 92 SER A N 1
ATOM 658 C CA . SER A 1 92 ? -1.993 -11.712 -14.330 1.00 38.34 92 SER A CA 1
ATOM 659 C C . SER A 1 92 ? -1.701 -10.735 -13.182 1.00 38.34 92 SER A C 1
ATOM 661 O O . SER A 1 92 ? -0.578 -10.262 -13.012 1.00 38.34 92 SER A O 1
ATOM 663 N N . ALA A 1 93 ? -2.705 -10.516 -12.328 1.00 48.94 93 ALA A N 1
ATOM 664 C CA . ALA A 1 93 ? -2.601 -9.670 -11.143 1.00 48.94 93 ALA A CA 1
ATOM 665 C C . ALA A 1 93 ? -1.837 -10.371 -10.003 1.00 48.94 93 ALA A C 1
ATOM 667 O O . ALA A 1 93 ? -2.429 -11.014 -9.136 1.00 48.94 93 ALA A O 1
ATOM 668 N N . GLY A 1 94 ? -0.511 -10.233 -10.006 1.00 61.16 94 GLY A N 1
ATOM 669 C CA . GLY A 1 94 ? 0.290 -10.360 -8.789 1.00 61.16 94 GLY A CA 1
ATOM 670 C C . GLY A 1 94 ? 0.218 -9.086 -7.939 1.00 61.16 94 GLY A C 1
ATOM 671 O O . GLY A 1 94 ? -0.525 -8.153 -8.241 1.00 61.16 94 GLY A O 1
ATOM 672 N N . VAL A 1 95 ? 1.067 -9.005 -6.909 1.00 77.50 95 VAL A N 1
ATOM 673 C CA . VAL A 1 95 ? 1.291 -7.773 -6.118 1.00 77.50 95 VAL A CA 1
ATOM 674 C C . VAL A 1 95 ? 1.712 -6.587 -7.007 1.00 77.50 95 VAL A C 1
ATOM 676 O O . VAL A 1 95 ? 1.454 -5.432 -6.671 1.00 77.50 95 VAL A O 1
ATOM 679 N N . VAL A 1 96 ? 2.316 -6.885 -8.162 1.00 85.94 96 VAL A N 1
ATOM 680 C CA . VAL A 1 96 ? 2.693 -5.952 -9.228 1.00 85.94 96 VAL A CA 1
ATOM 681 C C . VAL A 1 96 ? 1.843 -6.247 -10.478 1.00 85.94 96 VAL A C 1
ATOM 683 O O . VAL A 1 96 ? 1.909 -7.374 -10.977 1.00 85.94 96 VAL A O 1
ATOM 686 N N . PRO A 1 97 ? 1.070 -5.276 -11.005 1.00 84.25 97 PRO A N 1
ATOM 687 C CA . PRO A 1 97 ? 0.360 -5.400 -12.281 1.00 84.25 97 PRO A CA 1
ATOM 688 C C . PRO A 1 97 ? 1.291 -5.668 -13.473 1.00 84.25 97 PRO A C 1
ATOM 690 O O . PRO A 1 97 ? 2.390 -5.111 -13.552 1.00 84.25 97 PRO A O 1
ATOM 693 N N . ALA A 1 98 ? 0.841 -6.486 -14.428 1.00 84.62 98 ALA A N 1
ATOM 694 C CA . ALA A 1 98 ? 1.630 -6.874 -15.601 1.00 84.62 98 ALA A CA 1
ATOM 695 C C . ALA A 1 98 ? 2.032 -5.679 -16.485 1.00 84.62 98 ALA A C 1
ATOM 697 O O . ALA A 1 98 ? 3.101 -5.685 -17.095 1.00 84.62 98 ALA A O 1
ATOM 698 N N . GLU A 1 99 ? 1.216 -4.626 -16.503 1.00 84.31 99 GLU A N 1
ATOM 699 C CA . GLU A 1 99 ? 1.453 -3.397 -17.264 1.00 84.31 99 GLU A CA 1
ATOM 700 C C . GLU A 1 99 ? 2.745 -2.698 -16.832 1.00 84.31 99 GLU A C 1
ATOM 702 O O . GLU A 1 99 ? 3.454 -2.156 -17.675 1.00 84.31 99 GLU A O 1
ATOM 707 N N . LEU A 1 100 ? 3.104 -2.775 -15.544 1.00 86.25 100 LEU A N 1
ATOM 708 C CA . LEU A 1 100 ? 4.344 -2.191 -15.028 1.00 86.25 100 LEU A CA 1
ATOM 709 C C . LEU A 1 100 ? 5.579 -2.952 -15.526 1.00 86.25 100 LEU A C 1
ATOM 711 O O . LEU A 1 100 ? 6.604 -2.333 -15.798 1.00 86.25 100 LEU A O 1
ATOM 715 N N . PHE A 1 101 ? 5.488 -4.277 -15.692 1.00 89.31 101 PHE A N 1
ATOM 716 C CA . PHE A 1 101 ? 6.567 -5.067 -16.294 1.00 89.31 101 PHE A CA 1
ATOM 717 C C . PHE A 1 101 ? 6.733 -4.755 -17.786 1.00 89.31 101 PHE A C 1
ATOM 719 O O . PHE A 1 101 ? 7.865 -4.698 -18.265 1.00 89.31 101 PHE A O 1
ATOM 726 N N . MET A 1 102 ? 5.632 -4.524 -18.510 1.00 86.25 102 MET A N 1
ATOM 727 C CA . MET A 1 102 ? 5.679 -4.098 -19.915 1.00 86.25 102 MET A CA 1
ATOM 728 C C . MET A 1 102 ? 6.301 -2.699 -20.045 1.00 86.25 102 MET A C 1
ATOM 730 O O . MET A 1 102 ? 7.279 -2.536 -20.771 1.00 86.25 102 MET A O 1
ATOM 734 N N . GLU A 1 103 ? 5.824 -1.721 -19.266 1.00 85.81 103 GLU A N 1
ATOM 735 C CA . GLU A 1 103 ? 6.347 -0.345 -19.251 1.00 85.81 103 GLU A CA 1
ATOM 736 C C . GLU A 1 103 ? 7.837 -0.297 -18.859 1.00 85.81 103 GLU A C 1
ATOM 738 O O . GLU A 1 103 ? 8.630 0.367 -19.522 1.00 85.81 103 GLU A O 1
ATOM 743 N N . ALA A 1 104 ? 8.264 -1.069 -17.853 1.00 90.38 104 ALA A N 1
ATOM 744 C CA . ALA A 1 104 ? 9.675 -1.161 -17.467 1.00 90.38 104 ALA A CA 1
ATOM 745 C C . ALA A 1 104 ? 10.564 -1.915 -18.474 1.00 90.38 104 ALA A C 1
ATOM 747 O O . ALA A 1 104 ? 11.783 -1.760 -18.423 1.00 90.38 104 ALA A O 1
ATOM 748 N N . THR A 1 105 ? 9.989 -2.728 -19.367 1.00 90.81 105 THR A N 1
ATOM 749 C CA . THR A 1 105 ? 10.736 -3.391 -20.454 1.00 90.81 105 THR A CA 1
ATOM 750 C C . THR A 1 105 ? 10.959 -2.439 -21.631 1.00 90.81 105 THR A C 1
ATOM 752 O O . THR A 1 105 ? 12.037 -2.452 -22.216 1.00 90.81 105 THR A O 1
ATOM 755 N N . ASP A 1 106 ? 9.970 -1.596 -21.941 1.00 88.00 106 ASP A N 1
ATOM 756 C CA . ASP A 1 106 ? 10.005 -0.631 -23.050 1.00 88.00 106 ASP A CA 1
ATOM 757 C C . ASP A 1 106 ? 10.779 0.654 -22.688 1.00 88.00 106 ASP A C 1
ATOM 759 O O . ASP A 1 106 ? 11.724 1.050 -23.368 1.00 88.00 106 ASP A O 1
ATOM 763 N N . VAL A 1 107 ? 10.443 1.271 -21.549 1.00 87.25 107 VAL A N 1
ATOM 764 C CA . VAL A 1 107 ? 11.011 2.554 -21.084 1.00 87.25 107 VAL A CA 1
ATOM 765 C C . VAL A 1 107 ? 12.255 2.353 -20.197 1.00 87.25 107 VAL A C 1
ATOM 767 O O . VAL A 1 107 ? 13.032 3.277 -19.954 1.00 87.25 107 VAL A O 1
ATOM 770 N N . GLY A 1 108 ? 12.473 1.136 -19.689 1.00 87.56 108 GLY A N 1
ATOM 771 C CA . GLY A 1 108 ? 13.604 0.778 -18.822 1.00 87.56 108 GLY A CA 1
ATOM 772 C C . GLY A 1 108 ? 13.444 1.153 -17.340 1.00 87.56 108 GLY A C 1
ATOM 773 O O . GLY A 1 108 ? 14.229 0.682 -16.511 1.00 87.56 108 GLY A O 1
ATOM 774 N N . ALA A 1 109 ? 12.456 1.984 -16.995 1.00 90.31 109 ALA A N 1
ATOM 775 C CA . ALA A 1 109 ? 12.025 2.262 -15.626 1.00 90.31 109 ALA A CA 1
ATOM 776 C C . ALA A 1 109 ? 10.577 2.789 -15.593 1.00 90.31 109 ALA A C 1
ATOM 778 O O . ALA A 1 109 ? 10.115 3.396 -16.556 1.00 90.31 109 ALA A O 1
ATOM 779 N N . VAL A 1 110 ? 9.876 2.587 -14.474 1.00 91.56 110 VAL A N 1
ATOM 780 C CA . VAL A 1 110 ? 8.489 3.038 -14.261 1.00 91.56 110 VAL A CA 1
ATOM 781 C C . VAL A 1 110 ? 8.303 3.651 -12.870 1.00 91.56 110 VAL A C 1
ATOM 783 O O . VAL A 1 110 ? 8.930 3.222 -11.901 1.00 91.56 110 VAL A O 1
ATOM 786 N N . LEU A 1 111 ? 7.440 4.667 -12.762 1.00 89.81 111 LEU A N 1
ATOM 787 C CA . LEU A 1 111 ? 7.056 5.283 -11.489 1.00 89.81 111 LEU A CA 1
ATOM 788 C C . LEU A 1 111 ? 5.961 4.461 -10.801 1.00 89.81 111 LEU A C 1
ATOM 790 O O . LEU A 1 111 ? 4.903 4.203 -11.380 1.00 89.81 111 LEU A O 1
ATOM 794 N N . VAL A 1 112 ? 6.201 4.075 -9.550 1.00 87.44 112 VAL A N 1
ATOM 795 C CA . VAL A 1 112 ? 5.306 3.220 -8.766 1.00 87.44 112 VAL A CA 1
ATOM 796 C C . VAL A 1 112 ? 5.119 3.714 -7.338 1.00 87.44 112 VAL A C 1
ATOM 798 O O . VAL A 1 112 ? 6.046 4.211 -6.702 1.00 87.44 112 VAL A O 1
ATOM 801 N N . LEU A 1 113 ? 3.915 3.505 -6.810 1.00 86.81 113 LEU A N 1
ATOM 802 C CA . LEU A 1 113 ? 3.582 3.637 -5.400 1.00 86.81 113 LEU A CA 1
ATOM 803 C C . LEU A 1 113 ? 3.463 2.233 -4.808 1.00 86.81 113 LEU A C 1
ATOM 805 O O . LEU A 1 113 ? 2.574 1.466 -5.181 1.00 86.81 113 LEU A O 1
ATOM 809 N N . VAL A 1 114 ? 4.359 1.910 -3.881 1.00 90.56 114 VAL A N 1
ATOM 810 C CA . VAL A 1 114 ? 4.401 0.626 -3.182 1.00 90.56 114 VAL A CA 1
ATOM 811 C C . VAL A 1 114 ? 3.708 0.770 -1.830 1.00 90.56 114 VAL A C 1
ATOM 813 O O . VAL A 1 114 ? 4.141 1.570 -0.998 1.00 90.56 114 VAL A O 1
ATOM 816 N N . GLY A 1 115 ? 2.641 0.002 -1.612 1.00 87.00 115 GLY A N 1
ATOM 817 C CA . GLY A 1 115 ? 1.990 -0.151 -0.310 1.00 87.00 115 GLY A CA 1
ATOM 818 C C . GLY A 1 115 ? 2.715 -1.188 0.548 1.00 87.00 115 GLY A C 1
ATOM 819 O O . GLY A 1 115 ? 3.115 -2.244 0.052 1.00 87.00 115 GLY A O 1
ATOM 820 N N . LEU A 1 116 ? 2.904 -0.878 1.830 1.00 84.75 116 LEU A N 1
ATOM 821 C CA . LEU A 1 116 ? 3.683 -1.682 2.769 1.00 84.75 116 LEU A CA 1
ATOM 822 C C . LEU A 1 116 ? 2.790 -2.397 3.782 1.00 84.75 116 LEU A C 1
ATOM 824 O O . LEU A 1 116 ? 1.806 -1.859 4.291 1.00 84.75 116 LEU A O 1
ATOM 828 N N . LYS A 1 117 ? 3.187 -3.619 4.130 1.00 82.50 117 LYS A N 1
ATOM 829 C CA . LYS A 1 117 ? 2.510 -4.477 5.100 1.00 82.50 117 LYS A CA 1
ATOM 830 C C . LYS A 1 117 ? 2.891 -4.084 6.529 1.00 82.50 117 LYS A C 1
ATOM 832 O O . LYS A 1 117 ? 3.623 -4.794 7.217 1.00 82.50 117 LYS A O 1
ATOM 837 N N . THR A 1 118 ? 2.378 -2.943 6.975 1.00 74.19 118 THR A N 1
ATOM 838 C CA . THR A 1 118 ? 2.657 -2.361 8.296 1.00 74.19 118 THR A CA 1
ATOM 839 C C . THR A 1 118 ? 1.345 -2.029 9.010 1.00 74.19 118 THR A C 1
ATOM 841 O O . THR A 1 118 ? 0.456 -1.461 8.377 1.00 74.19 118 THR A O 1
ATOM 844 N N . PRO A 1 119 ? 1.188 -2.353 10.309 1.00 72.81 119 PRO A N 1
ATOM 845 C CA . PRO A 1 119 ? 0.054 -1.878 11.097 1.00 72.81 119 PRO A CA 1
ATOM 846 C C . PRO A 1 119 ? -0.004 -0.347 11.093 1.00 72.81 119 PRO A C 1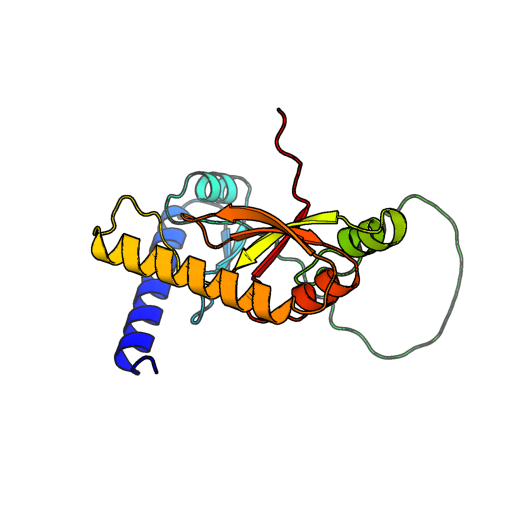
ATOM 848 O O . PRO A 1 119 ? 1.002 0.312 11.352 1.00 72.81 119 PRO A O 1
ATOM 851 N N . TRP A 1 120 ? -1.175 0.205 10.786 1.00 79.81 120 TRP A N 1
ATOM 852 C CA . TRP A 1 120 ? -1.382 1.642 10.658 1.00 79.81 120 TRP A CA 1
ATOM 853 C C . TRP A 1 120 ? -2.822 2.034 10.996 1.00 79.81 120 TRP A C 1
ATOM 855 O O . TRP A 1 120 ? -3.756 1.275 10.736 1.00 79.81 120 TRP A O 1
ATOM 865 N N . SER A 1 121 ? -2.986 3.241 11.529 1.00 72.44 121 SER A N 1
ATOM 866 C CA . SER A 1 121 ? -4.260 3.910 11.781 1.00 72.44 121 SER A CA 1
ATOM 867 C C . SER A 1 121 ? -4.115 5.433 11.613 1.00 72.44 121 SER A C 1
ATOM 869 O O . SER A 1 121 ? -3.002 5.957 11.749 1.00 72.44 121 SER A O 1
ATOM 871 N N . PRO A 1 122 ? -5.206 6.172 11.334 1.00 76.81 122 PRO A N 1
ATOM 872 C CA . PRO A 1 122 ? -5.180 7.632 11.312 1.00 76.81 122 PRO A CA 1
ATOM 873 C C . PRO A 1 122 ? -4.596 8.209 12.610 1.00 76.81 122 PRO A C 1
ATOM 875 O O . PRO A 1 122 ? -4.970 7.788 13.699 1.00 76.81 122 PRO A O 1
ATOM 878 N N . GLU A 1 123 ? -3.697 9.192 12.505 1.00 73.31 123 GLU A N 1
ATOM 879 C CA . GLU A 1 123 ? -2.962 9.717 13.670 1.00 73.31 123 GLU A CA 1
ATOM 880 C C . GLU A 1 123 ? -3.803 10.602 14.607 1.00 73.31 123 GLU A C 1
ATOM 882 O O . GLU A 1 123 ? -3.445 10.765 15.768 1.00 73.31 123 GLU A O 1
ATOM 887 N N . GLY A 1 124 ? -4.925 11.158 14.135 1.00 77.00 124 GLY A N 1
ATOM 888 C CA . GLY A 1 124 ? -5.784 12.075 14.902 1.00 77.00 124 GLY A CA 1
ATOM 889 C C . GLY A 1 124 ? -6.222 11.579 16.296 1.00 77.00 124 GLY A C 1
ATOM 890 O O . GLY A 1 124 ? -6.093 12.343 17.250 1.00 77.00 124 GLY A O 1
ATOM 891 N N . PRO A 1 125 ? -6.728 10.337 16.451 1.00 72.88 125 PRO A N 1
ATOM 892 C CA . PRO A 1 125 ? -7.074 9.760 17.756 1.00 72.88 125 PRO A CA 1
ATOM 893 C C . PRO A 1 125 ? -5.888 9.193 18.564 1.00 72.88 125 PRO A C 1
ATOM 895 O O . PRO A 1 125 ? -6.105 8.705 19.673 1.00 72.88 125 PRO A O 1
ATOM 898 N N . LEU A 1 126 ? -4.656 9.192 18.040 1.00 67.00 126 LEU A N 1
ATOM 899 C CA . LEU A 1 126 ? -3.505 8.569 18.706 1.00 67.00 126 LEU A CA 1
ATOM 900 C C . LEU A 1 126 ? -2.825 9.513 19.712 1.00 67.00 126 LEU A C 1
ATOM 902 O O . LEU A 1 126 ? -2.756 10.727 19.522 1.00 67.00 126 LEU A O 1
ATOM 906 N N . SER A 1 127 ? -2.231 8.943 20.767 1.00 72.56 127 SER A N 1
ATOM 907 C CA . SER A 1 127 ? -1.289 9.686 21.612 1.00 72.56 127 SER A CA 1
ATOM 908 C C . SER A 1 127 ? 0.001 9.993 20.840 1.00 72.56 127 SER A C 1
ATOM 910 O O . SER A 1 127 ? 0.363 9.281 19.902 1.00 72.56 127 SER A O 1
ATOM 912 N N . LYS A 1 128 ? 0.752 11.021 21.260 1.00 77.44 128 LYS A N 1
ATOM 913 C CA . LYS A 1 128 ? 2.038 11.386 20.628 1.00 77.44 128 LYS A CA 1
ATOM 914 C C . LYS A 1 128 ? 3.041 10.224 20.594 1.00 77.44 128 LYS A C 1
ATOM 916 O O . LYS A 1 128 ? 3.793 10.093 19.636 1.00 77.44 128 LYS A O 1
ATOM 921 N N . GLU A 1 129 ? 3.023 9.379 21.621 1.00 73.19 129 GLU A N 1
ATOM 922 C CA . GLU A 1 129 ? 3.861 8.181 21.737 1.00 73.19 129 GLU A CA 1
ATOM 923 C C . GLU A 1 129 ? 3.460 7.115 20.707 1.00 73.19 129 GLU A C 1
ATOM 925 O O . GLU A 1 129 ? 4.320 6.558 20.029 1.00 73.19 129 GLU A O 1
ATOM 930 N N . LEU A 1 130 ? 2.153 6.884 20.526 1.00 66.44 130 LEU A N 1
ATOM 931 C CA . LEU A 1 130 ? 1.633 5.959 19.515 1.00 66.44 130 LEU A CA 1
ATOM 932 C C . LEU A 1 130 ? 1.866 6.473 18.088 1.00 66.44 130 LEU A C 1
ATOM 934 O O . LEU A 1 130 ? 2.215 5.681 17.216 1.00 66.44 130 LEU A O 1
ATOM 938 N N . VAL A 1 131 ? 1.753 7.787 17.852 1.00 78.31 131 VAL A N 1
ATOM 939 C CA . VAL A 1 131 ? 2.154 8.417 16.580 1.00 78.31 131 VAL A CA 1
ATOM 940 C C . VAL A 1 131 ? 3.637 8.175 16.302 1.00 78.31 131 VAL A C 1
ATOM 942 O O . VAL A 1 131 ? 3.993 7.757 15.202 1.00 78.31 131 VAL A O 1
ATOM 945 N N . HIS A 1 132 ? 4.509 8.392 17.291 1.00 77.88 132 HIS A N 1
ATOM 946 C CA . HIS A 1 132 ? 5.945 8.168 17.133 1.00 77.88 132 HIS A CA 1
ATOM 947 C C . HIS A 1 132 ? 6.255 6.701 16.799 1.00 77.88 132 HIS A C 1
ATOM 949 O O . HIS A 1 132 ? 6.869 6.435 15.766 1.00 77.88 132 HIS A O 1
ATOM 955 N N . ALA A 1 133 ? 5.732 5.754 17.584 1.00 73.62 133 ALA A N 1
ATOM 956 C CA . ALA A 1 133 ? 5.911 4.319 17.350 1.00 73.62 133 ALA A CA 1
ATOM 957 C C . ALA A 1 133 ? 5.353 3.858 15.986 1.00 73.62 133 ALA A C 1
ATOM 959 O O . ALA A 1 133 ? 5.965 3.030 15.308 1.00 73.62 133 ALA A O 1
ATOM 960 N N . GLN A 1 134 ? 4.220 4.415 15.541 1.00 83.19 134 GLN A N 1
ATOM 961 C CA . GLN A 1 134 ? 3.655 4.138 14.217 1.00 83.19 134 GLN A CA 1
ATOM 962 C C . GLN A 1 134 ? 4.576 4.634 13.091 1.00 83.19 134 GLN A C 1
ATOM 964 O O . GLN A 1 134 ? 4.830 3.898 12.135 1.00 83.19 134 GLN A O 1
ATOM 969 N N . ARG A 1 135 ? 5.112 5.855 13.203 1.00 84.62 135 ARG A N 1
ATOM 970 C CA . ARG A 1 135 ? 6.045 6.414 12.210 1.00 84.62 135 ARG A CA 1
ATOM 971 C C . ARG A 1 135 ? 7.376 5.665 12.180 1.00 84.62 135 ARG A C 1
ATOM 973 O O . ARG A 1 135 ? 7.900 5.421 11.094 1.00 84.62 135 ARG A O 1
ATOM 980 N N . GLU A 1 136 ? 7.888 5.225 13.330 1.00 78.19 136 GLU A N 1
ATOM 981 C CA . GLU A 1 136 ? 9.051 4.330 13.392 1.00 78.19 136 GLU A CA 1
ATOM 982 C C . GLU A 1 136 ? 8.778 2.990 12.694 1.00 78.19 136 GLU A C 1
ATOM 984 O O . GLU A 1 136 ? 9.606 2.534 11.904 1.00 78.19 136 GLU A O 1
ATOM 989 N N . ALA A 1 137 ? 7.602 2.386 12.902 1.00 76.00 137 ALA A N 1
ATOM 990 C CA . ALA A 1 137 ? 7.214 1.145 12.229 1.00 76.00 137 ALA A CA 1
ATOM 991 C C . ALA A 1 137 ? 7.108 1.311 10.698 1.00 76.00 137 ALA A C 1
ATOM 993 O O . ALA A 1 137 ? 7.588 0.451 9.954 1.00 76.00 137 ALA A O 1
ATOM 994 N N . ILE A 1 138 ? 6.549 2.430 10.216 1.00 77.50 138 ILE A N 1
ATOM 995 C CA . ILE A 1 138 ? 6.524 2.781 8.783 1.00 77.50 138 ILE A CA 1
ATOM 996 C C . ILE A 1 138 ? 7.952 2.942 8.244 1.00 77.50 138 ILE A C 1
ATOM 998 O O . ILE A 1 138 ? 8.299 2.352 7.219 1.00 77.50 138 ILE A O 1
ATOM 1002 N N . ALA A 1 139 ? 8.805 3.701 8.937 1.00 82.12 139 ALA A N 1
ATOM 1003 C CA . ALA A 1 139 ? 10.188 3.933 8.525 1.00 82.12 139 ALA A CA 1
ATOM 1004 C C . ALA A 1 139 ? 11.014 2.632 8.497 1.00 82.12 139 ALA A C 1
ATOM 1006 O O . ALA A 1 139 ? 11.807 2.425 7.572 1.00 82.12 139 ALA A O 1
ATOM 1007 N N . ALA A 1 140 ? 10.794 1.733 9.460 1.00 77.75 140 ALA A N 1
ATOM 1008 C CA . ALA A 1 140 ? 11.412 0.412 9.517 1.00 77.75 140 ALA A CA 1
ATOM 1009 C C . ALA A 1 140 ? 10.957 -0.487 8.356 1.00 77.75 140 ALA A C 1
ATOM 1011 O O . ALA A 1 140 ? 11.801 -1.098 7.701 1.00 77.75 140 ALA A O 1
ATOM 1012 N N . ALA A 1 141 ? 9.658 -0.517 8.039 1.00 79.00 141 ALA A N 1
ATOM 1013 C CA . ALA A 1 141 ? 9.131 -1.277 6.904 1.00 79.00 141 ALA A CA 1
ATOM 1014 C C . ALA A 1 141 ? 9.634 -0.740 5.553 1.00 79.00 141 ALA A C 1
ATOM 1016 O O . ALA A 1 141 ? 10.043 -1.517 4.690 1.00 79.00 141 ALA A O 1
ATOM 1017 N N . GLN A 1 142 ? 9.702 0.587 5.387 1.00 84.81 142 GLN A N 1
ATOM 1018 C CA . GLN A 1 142 ? 10.344 1.202 4.221 1.00 84.81 142 GLN A CA 1
ATOM 1019 C C . GLN A 1 142 ? 11.822 0.803 4.122 1.00 84.81 142 GLN A C 1
ATOM 1021 O O . GLN A 1 142 ? 12.290 0.454 3.043 1.00 84.81 142 GLN A O 1
ATOM 1026 N N . LYS A 1 143 ? 12.573 0.840 5.233 1.00 86.31 143 LYS A N 1
ATOM 1027 C CA . LYS A 1 143 ? 13.991 0.443 5.255 1.00 86.31 143 LYS A CA 1
ATOM 1028 C C . LYS A 1 143 ? 14.176 -1.040 4.913 1.00 86.31 143 LYS A C 1
ATOM 1030 O O . LYS A 1 143 ? 15.116 -1.372 4.194 1.00 86.31 143 LYS A O 1
ATOM 1035 N N . TYR A 1 144 ? 13.288 -1.911 5.393 1.00 85.94 144 TYR A N 1
ATOM 1036 C CA . TYR A 1 144 ? 13.286 -3.332 5.044 1.00 85.94 144 TYR A CA 1
ATOM 1037 C C . TYR A 1 144 ? 13.119 -3.530 3.532 1.00 85.94 144 TYR A C 1
ATOM 1039 O O . TYR A 1 144 ? 13.973 -4.159 2.913 1.00 85.94 144 TYR A O 1
ATOM 1047 N N . LEU A 1 145 ? 12.111 -2.900 2.916 1.00 90.38 145 LEU A N 1
ATOM 1048 C CA . LEU A 1 145 ? 11.902 -2.998 1.468 1.00 90.38 145 LEU A CA 1
ATOM 1049 C C . LEU A 1 145 ? 13.104 -2.468 0.667 1.00 90.38 145 LEU A C 1
ATOM 1051 O O . LEU A 1 145 ? 13.524 -3.088 -0.303 1.00 90.38 145 LEU A O 1
ATOM 1055 N N . LEU A 1 146 ? 13.696 -1.347 1.088 1.00 92.44 146 LEU A N 1
ATOM 1056 C CA . LEU A 1 146 ? 14.898 -0.794 0.449 1.00 92.44 146 LEU A CA 1
ATOM 1057 C C . LEU A 1 146 ? 16.124 -1.719 0.570 1.00 92.44 146 LEU A C 1
ATOM 1059 O O . LEU A 1 146 ? 17.027 -1.635 -0.259 1.00 92.44 146 LEU A O 1
ATOM 1063 N N . THR A 1 147 ? 16.144 -2.598 1.578 1.00 89.56 147 THR A N 1
ATOM 1064 C CA . THR A 1 147 ? 17.160 -3.650 1.742 1.00 89.56 147 THR A CA 1
ATOM 1065 C C . THR A 1 147 ? 16.870 -4.845 0.827 1.00 89.56 147 THR A C 1
ATOM 1067 O O . THR A 1 147 ? 17.800 -5.389 0.245 1.00 89.56 147 THR A O 1
ATOM 1070 N N . GLU A 1 148 ? 15.604 -5.237 0.635 1.00 88.75 148 GLU A N 1
ATOM 1071 C CA . GLU A 1 148 ? 15.237 -6.259 -0.365 1.00 88.75 148 GLU A CA 1
ATOM 1072 C C . GLU A 1 148 ? 15.531 -5.807 -1.803 1.00 88.75 148 GLU A C 1
ATOM 1074 O O . GLU A 1 148 ? 15.893 -6.629 -2.643 1.00 88.75 148 GLU A O 1
ATOM 1079 N N . LEU A 1 149 ? 15.383 -4.507 -2.076 1.00 94.62 149 LEU A N 1
ATOM 1080 C CA . LEU A 1 149 ? 15.704 -3.865 -3.353 1.00 94.62 149 LEU A CA 1
ATOM 1081 C C . LEU A 1 149 ? 17.203 -3.572 -3.539 1.00 94.62 149 LEU A C 1
ATOM 1083 O O . LEU A 1 149 ? 17.572 -2.993 -4.564 1.00 94.62 149 LEU A O 1
ATOM 1087 N N . ALA A 1 150 ? 18.069 -3.939 -2.588 1.00 90.62 150 ALA A N 1
ATOM 1088 C CA . ALA A 1 150 ? 19.513 -3.809 -2.760 1.00 90.62 150 ALA A CA 1
ATOM 1089 C C . ALA A 1 150 ? 19.978 -4.484 -4.063 1.00 90.62 150 ALA A C 1
ATOM 1091 O O . ALA A 1 150 ? 19.399 -5.473 -4.512 1.00 90.62 150 ALA A O 1
ATOM 1092 N N . ASP A 1 151 ? 20.994 -3.893 -4.690 1.00 92.62 151 ASP A N 1
ATOM 1093 C CA . ASP A 1 151 ? 21.568 -4.329 -5.969 1.00 92.62 151 ASP A CA 1
ATOM 1094 C C . ASP A 1 151 ? 20.590 -4.358 -7.168 1.00 92.62 151 ASP A C 1
ATOM 1096 O O . ASP A 1 151 ? 20.934 -4.874 -8.231 1.00 92.62 151 ASP A O 1
ATOM 1100 N N . THR A 1 152 ? 19.400 -3.747 -7.041 1.00 94.94 152 THR A N 1
ATOM 1101 C CA . THR A 1 152 ? 18.466 -3.510 -8.160 1.00 94.94 152 THR A CA 1
ATOM 1102 C C . THR A 1 152 ? 18.432 -2.048 -8.607 1.00 94.94 152 THR A C 1
ATOM 1104 O O . THR A 1 152 ? 18.755 -1.128 -7.848 1.00 94.94 152 THR A O 1
ATOM 1107 N N . ARG A 1 153 ? 17.987 -1.797 -9.843 1.00 91.00 153 ARG A N 1
ATOM 1108 C CA . ARG A 1 153 ? 17.759 -0.447 -10.368 1.00 91.00 153 ARG A CA 1
ATOM 1109 C C . ARG A 1 153 ? 16.500 0.169 -9.751 1.00 91.00 153 ARG A C 1
ATOM 1111 O O . ARG A 1 153 ? 15.388 -0.048 -10.231 1.00 91.00 153 ARG A O 1
ATOM 1118 N N . TYR A 1 154 ? 16.682 1.023 -8.746 1.00 95.69 154 TYR A N 1
ATOM 1119 C CA . TYR A 1 154 ? 15.614 1.880 -8.227 1.00 95.69 154 TYR A CA 1
ATOM 1120 C C . TYR A 1 154 ? 16.104 3.280 -7.821 1.00 95.69 154 TYR A C 1
ATOM 1122 O O . TYR A 1 154 ? 17.285 3.504 -7.554 1.00 95.69 154 TYR A O 1
ATOM 1130 N N . ARG A 1 155 ? 15.171 4.233 -7.734 1.00 93.44 155 ARG A N 1
ATOM 1131 C CA . ARG A 1 155 ? 15.352 5.566 -7.139 1.00 93.44 155 ARG A CA 1
ATOM 1132 C C . ARG A 1 155 ? 14.140 5.887 -6.269 1.00 93.44 155 ARG A C 1
ATOM 1134 O O . ARG A 1 155 ? 13.005 5.689 -6.685 1.00 93.44 155 ARG A O 1
ATOM 1141 N N . ILE A 1 156 ? 14.363 6.422 -5.071 1.00 93.62 156 ILE A N 1
ATOM 1142 C CA . ILE A 1 156 ? 13.270 6.897 -4.210 1.00 93.62 156 ILE A CA 1
ATOM 1143 C C . ILE A 1 156 ? 12.780 8.254 -4.725 1.00 93.62 156 ILE A C 1
ATOM 1145 O O . ILE A 1 156 ? 13.573 9.189 -4.824 1.00 93.62 156 ILE A O 1
ATOM 1149 N N . THR A 1 157 ? 11.483 8.377 -5.017 1.00 90.31 157 THR A N 1
ATOM 1150 C CA . THR A 1 157 ? 10.860 9.643 -5.446 1.00 90.31 157 THR A CA 1
ATOM 1151 C C . THR A 1 157 ? 10.079 10.312 -4.317 1.00 90.31 157 THR A C 1
ATOM 1153 O O . THR A 1 157 ? 10.066 11.539 -4.225 1.00 90.31 157 THR A O 1
ATOM 1156 N N . ARG A 1 158 ? 9.475 9.531 -3.407 1.00 86.19 158 ARG A N 1
ATOM 1157 C CA . ARG A 1 158 ? 8.837 10.042 -2.181 1.00 86.19 158 ARG A CA 1
ATOM 1158 C C . ARG A 1 158 ? 8.797 8.979 -1.088 1.00 86.19 158 ARG A C 1
ATOM 1160 O O . ARG A 1 158 ? 8.434 7.837 -1.342 1.00 86.19 158 ARG A O 1
ATOM 1167 N N . ARG A 1 159 ? 9.080 9.368 0.155 1.00 88.44 159 ARG A N 1
ATOM 1168 C CA . ARG A 1 159 ? 8.785 8.559 1.350 1.00 88.44 159 ARG A CA 1
ATOM 1169 C C . ARG A 1 159 ? 7.587 9.178 2.052 1.00 88.44 159 ARG A C 1
ATOM 1171 O O . ARG A 1 159 ? 7.543 10.396 2.197 1.00 88.44 159 ARG A O 1
ATOM 1178 N N . TYR A 1 160 ? 6.622 8.361 2.455 1.00 82.38 160 TYR A N 1
ATOM 1179 C CA . TYR A 1 160 ? 5.481 8.833 3.231 1.00 82.38 160 TYR A CA 1
ATOM 1180 C C . TYR A 1 160 ? 5.742 8.562 4.713 1.00 82.38 160 TYR A C 1
ATOM 1182 O O . TYR A 1 160 ? 6.084 7.444 5.081 1.00 82.38 160 TYR A O 1
ATOM 1190 N N . GLU A 1 161 ? 5.615 9.579 5.562 1.00 82.44 161 GLU A N 1
ATOM 1191 C CA . GLU A 1 161 ? 5.787 9.415 7.014 1.00 82.44 161 GLU A CA 1
ATOM 1192 C C . GLU A 1 161 ? 4.501 8.933 7.689 1.00 82.44 161 GLU A C 1
ATOM 1194 O O . GLU A 1 161 ? 4.545 8.130 8.612 1.00 82.44 161 GLU A O 1
ATOM 1199 N N . VAL A 1 162 ? 3.357 9.430 7.209 1.00 76.69 162 VAL A N 1
ATOM 1200 C CA . VAL A 1 162 ? 2.043 9.282 7.855 1.00 76.69 162 VAL A CA 1
ATOM 1201 C C . VAL A 1 162 ? 1.241 8.103 7.295 1.00 76.69 162 VAL A C 1
ATOM 1203 O O . VAL A 1 162 ? 0.241 7.736 7.891 1.00 76.69 162 VAL A O 1
ATOM 1206 N N . ILE A 1 163 ? 1.655 7.487 6.180 1.00 79.38 163 ILE A N 1
ATOM 1207 C CA .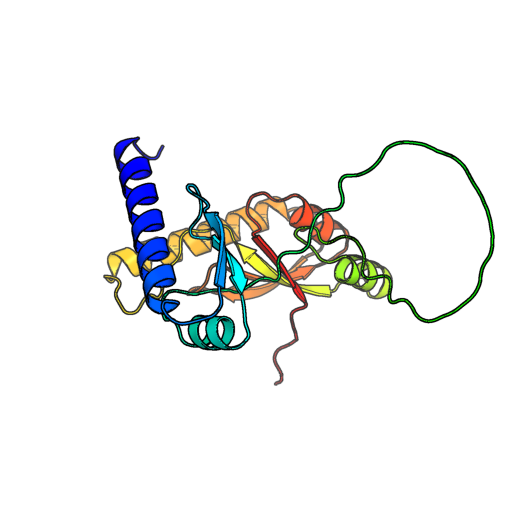 ILE A 1 163 ? 1.013 6.285 5.611 1.00 79.38 163 ILE A CA 1
ATOM 1208 C C . ILE A 1 163 ? 2.066 5.219 5.262 1.00 79.38 163 ILE A C 1
ATOM 1210 O O . ILE A 1 163 ? 3.184 5.582 4.884 1.00 79.38 163 ILE A O 1
ATOM 1214 N N . PRO A 1 164 ? 1.738 3.914 5.344 1.00 81.00 164 PRO A N 1
ATOM 1215 C CA . PRO A 1 164 ? 2.670 2.822 5.072 1.00 81.00 164 PRO A CA 1
ATOM 121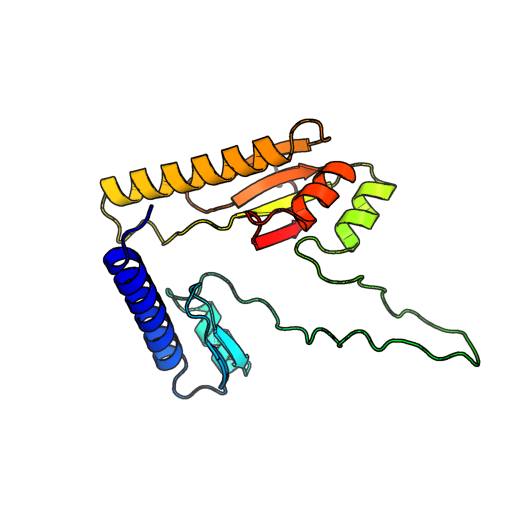6 C C . PRO A 1 164 ? 2.880 2.636 3.561 1.00 81.00 164 PRO A C 1
ATOM 1218 O O . PRO A 1 164 ? 2.383 1.694 2.949 1.00 81.00 164 PRO A O 1
ATOM 1221 N N . GLY A 1 165 ? 3.618 3.556 2.943 1.00 83.81 165 GLY A N 1
ATOM 1222 C CA . GLY A 1 165 ? 3.931 3.502 1.518 1.00 83.81 165 GLY A CA 1
ATOM 1223 C C . GLY A 1 165 ? 5.227 4.214 1.148 1.00 83.81 165 GLY A C 1
ATOM 1224 O O . GLY A 1 165 ? 5.768 5.019 1.913 1.00 83.81 165 GLY A O 1
ATOM 1225 N N . ILE A 1 166 ? 5.730 3.919 -0.047 1.00 89.31 166 ILE A N 1
ATOM 1226 C CA . ILE A 1 166 ? 6.904 4.566 -0.641 1.00 89.31 166 ILE A CA 1
ATOM 1227 C C . ILE A 1 166 ? 6.716 4.674 -2.157 1.00 89.31 166 ILE A C 1
ATOM 1229 O O . ILE A 1 166 ? 6.286 3.718 -2.800 1.00 89.31 166 ILE A O 1
ATOM 1233 N N . ALA A 1 167 ? 7.004 5.845 -2.721 1.00 88.94 167 ALA A N 1
ATOM 1234 C CA . ALA A 1 167 ? 7.031 6.047 -4.163 1.00 88.94 167 ALA A CA 1
ATOM 1235 C C . ALA A 1 167 ? 8.463 5.891 -4.683 1.00 88.94 167 ALA A C 1
ATOM 1237 O O . ALA A 1 167 ? 9.415 6.449 -4.117 1.00 88.94 167 ALA A O 1
ATOM 1238 N N . LEU A 1 168 ? 8.600 5.110 -5.748 1.00 92.00 168 LEU A N 1
ATOM 1239 C CA . LEU A 1 168 ? 9.861 4.701 -6.348 1.00 92.00 168 LEU A CA 1
ATOM 1240 C C . LEU A 1 168 ? 9.784 4.845 -7.873 1.00 92.00 168 LEU A C 1
ATOM 1242 O O . LEU A 1 168 ? 8.741 4.633 -8.480 1.00 92.00 168 LEU A O 1
ATOM 1246 N N . GLU A 1 169 ? 10.912 5.142 -8.499 1.00 92.06 169 GLU A N 1
ATOM 1247 C CA . GLU A 1 169 ? 11.178 4.835 -9.904 1.00 92.06 169 GLU A CA 1
ATOM 1248 C C . GLU A 1 169 ? 11.919 3.488 -9.919 1.00 92.06 169 GLU A C 1
ATOM 1250 O O . GLU A 1 169 ? 12.924 3.348 -9.219 1.00 92.06 169 GLU A O 1
ATOM 1255 N N . VAL A 1 170 ? 11.417 2.482 -10.641 1.00 94.06 170 VAL A N 1
ATOM 1256 C CA . VAL A 1 170 ? 11.917 1.092 -10.572 1.00 94.06 170 VAL A CA 1
ATOM 1257 C C . VAL A 1 170 ? 12.155 0.479 -11.948 1.00 94.06 170 VAL A C 1
ATOM 1259 O O . VAL A 1 170 ? 11.363 0.672 -12.869 1.00 94.06 170 VAL A O 1
ATOM 1262 N N . GLY A 1 171 ? 13.240 -0.286 -12.072 1.00 90.94 171 GLY A N 1
ATOM 1263 C CA . GLY A 1 171 ? 13.524 -1.154 -13.212 1.00 90.94 171 GLY A CA 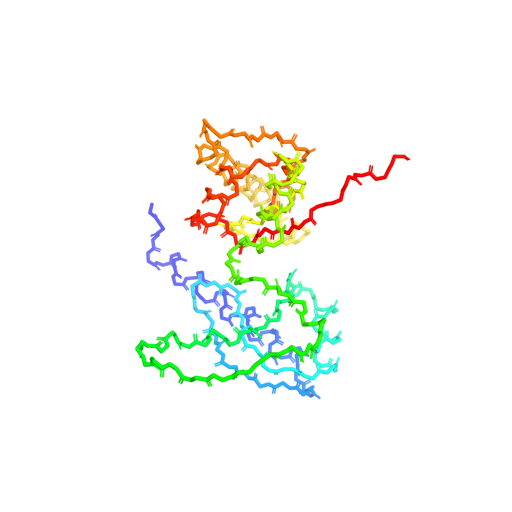1
ATOM 1264 C C . GLY A 1 171 ? 12.826 -2.517 -13.127 1.00 90.94 171 GLY A C 1
ATOM 1265 O O . GLY A 1 171 ? 12.157 -2.859 -12.148 1.00 90.94 171 GLY A O 1
ATOM 1266 N N . LEU A 1 172 ? 13.001 -3.322 -14.176 1.00 93.12 172 LEU A N 1
ATOM 1267 C CA . LEU A 1 172 ? 12.392 -4.651 -14.315 1.00 93.12 172 LEU A CA 1
ATOM 1268 C C . LEU A 1 172 ? 12.839 -5.648 -13.226 1.00 93.12 172 LEU A C 1
ATOM 1270 O O . LEU A 1 172 ? 12.074 -6.509 -12.795 1.00 93.12 172 LEU A O 1
ATOM 1274 N N . ASP A 1 173 ? 14.085 -5.531 -12.783 1.00 94.12 173 ASP A N 1
ATOM 1275 C CA . ASP A 1 173 ? 14.699 -6.270 -11.680 1.00 94.12 173 ASP A CA 1
ATOM 1276 C C . ASP A 1 173 ? 14.069 -5.918 -10.323 1.00 94.12 173 ASP A C 1
ATOM 1278 O O . ASP A 1 173 ? 13.643 -6.814 -9.590 1.00 94.12 173 ASP A O 1
ATOM 1282 N N . ALA A 1 174 ? 13.911 -4.626 -10.037 1.00 94.75 174 ALA A N 1
ATOM 1283 C CA . ALA A 1 174 ? 13.222 -4.132 -8.850 1.00 94.75 174 ALA A CA 1
ATOM 1284 C C . ALA A 1 174 ? 11.746 -4.579 -8.821 1.00 94.75 174 ALA A C 1
ATOM 1286 O O . ALA A 1 174 ? 11.278 -5.081 -7.799 1.00 94.75 174 ALA A O 1
ATOM 1287 N N . LEU A 1 175 ? 11.017 -4.517 -9.946 1.00 93.44 175 LEU A N 1
ATOM 1288 C CA . LEU A 1 175 ? 9.637 -5.030 -10.029 1.00 93.44 175 LEU A CA 1
ATOM 1289 C C . LEU A 1 175 ? 9.535 -6.532 -9.702 1.00 93.44 175 LEU A C 1
ATOM 1291 O O . LEU A 1 175 ? 8.585 -6.954 -9.041 1.00 93.44 175 LEU A O 1
ATOM 1295 N N . ARG A 1 176 ? 10.523 -7.348 -10.102 1.00 93.81 176 ARG A N 1
ATOM 1296 C CA . ARG A 1 176 ? 10.581 -8.782 -9.742 1.00 93.81 176 ARG A CA 1
ATOM 1297 C C . ARG A 1 176 ? 10.802 -9.003 -8.244 1.00 93.81 176 ARG A C 1
ATOM 1299 O O . ARG A 1 176 ? 10.297 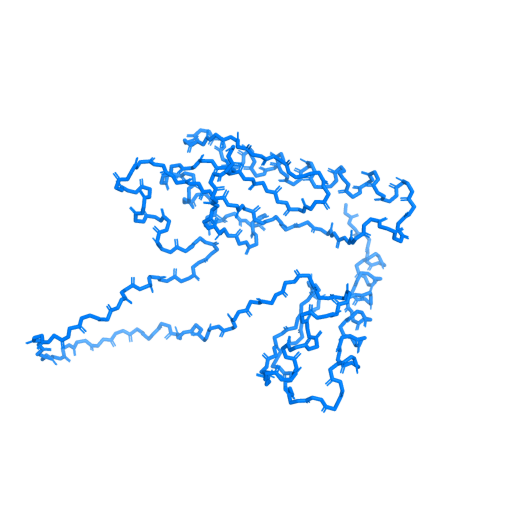-9.988 -7.711 1.00 93.81 176 ARG A O 1
ATOM 1306 N N . VAL A 1 177 ? 11.526 -8.113 -7.561 1.00 92.94 177 VAL A N 1
ATOM 1307 C CA . VAL A 1 177 ? 11.643 -8.123 -6.090 1.00 92.94 177 VAL A CA 1
ATOM 1308 C C . VAL A 1 177 ? 10.315 -7.720 -5.444 1.00 92.94 177 VAL A C 1
ATOM 1310 O O . VAL A 1 177 ? 9.824 -8.434 -4.572 1.00 92.94 177 VAL A O 1
ATOM 1313 N N . LEU A 1 178 ? 9.684 -6.635 -5.905 1.00 88.81 178 LEU A N 1
ATOM 1314 C CA . LEU A 1 178 ? 8.398 -6.171 -5.367 1.00 88.81 178 LEU A CA 1
ATOM 1315 C C . LEU A 1 178 ? 7.293 -7.233 -5.491 1.00 88.81 178 LEU A C 1
ATOM 1317 O O . LEU A 1 178 ? 6.512 -7.413 -4.563 1.00 88.81 178 LEU A O 1
ATOM 1321 N N . ALA A 1 179 ? 7.257 -7.978 -6.600 1.00 87.88 179 ALA A N 1
ATOM 1322 C CA . ALA A 1 179 ? 6.262 -9.024 -6.837 1.00 87.88 179 ALA A CA 1
ATOM 1323 C C . ALA A 1 179 ? 6.398 -10.256 -5.921 1.00 87.88 179 ALA A C 1
ATOM 1325 O O . ALA A 1 179 ? 5.431 -11.004 -5.778 1.00 87.88 179 ALA A O 1
ATOM 1326 N N . ARG A 1 180 ? 7.576 -10.475 -5.313 1.00 87.06 180 ARG A N 1
ATOM 1327 C CA . ARG A 1 180 ? 7.853 -11.605 -4.404 1.00 87.06 180 ARG A CA 1
ATOM 1328 C C . ARG A 1 180 ? 8.000 -11.203 -2.930 1.00 87.06 180 ARG A C 1
ATOM 1330 O O . ARG A 1 180 ? 8.068 -12.086 -2.078 1.00 87.06 180 ARG A O 1
ATOM 1337 N N . SER A 1 181 ? 8.097 -9.907 -2.627 1.00 81.50 181 SER A N 1
ATOM 1338 C CA . SER A 1 181 ? 8.286 -9.412 -1.260 1.00 81.50 181 SER A CA 1
ATOM 1339 C C . SER A 1 181 ? 7.038 -9.644 -0.410 1.00 81.50 181 SER A C 1
ATOM 1341 O O . SER A 1 181 ? 5.933 -9.224 -0.752 1.00 81.50 181 SER A O 1
ATOM 1343 N N . VAL A 1 182 ? 7.228 -10.253 0.762 1.00 83.19 182 VAL A N 1
ATOM 1344 C CA . VAL A 1 182 ? 6.163 -10.437 1.764 1.00 83.19 182 VAL A CA 1
ATOM 1345 C C . VAL A 1 182 ? 5.822 -9.151 2.526 1.00 83.19 182 VAL A C 1
ATOM 1347 O O . VAL A 1 182 ? 4.828 -9.125 3.260 1.00 83.19 182 VAL A O 1
ATOM 1350 N N . ALA A 1 183 ? 6.642 -8.104 2.373 1.00 79.88 183 ALA A N 1
ATOM 1351 C CA . ALA A 1 183 ? 6.453 -6.789 2.977 1.00 79.88 183 ALA A CA 1
ATOM 1352 C C . ALA A 1 183 ? 5.623 -5.835 2.101 1.00 79.88 183 ALA A C 1
ATOM 1354 O O . ALA A 1 183 ? 5.221 -4.778 2.587 1.00 79.88 183 ALA A O 1
ATOM 1355 N N . VAL A 1 184 ? 5.330 -6.198 0.848 1.00 85.94 184 VAL A N 1
ATOM 1356 C CA . VAL A 1 184 ? 4.504 -5.399 -0.066 1.00 85.94 184 VAL A CA 1
ATOM 1357 C C . VAL A 1 184 ? 3.060 -5.905 -0.060 1.00 85.94 184 VAL A C 1
ATOM 1359 O O . VAL A 1 184 ? 2.806 -7.108 -0.088 1.00 85.94 184 VAL A O 1
ATOM 1362 N N . THR A 1 185 ? 2.093 -4.986 -0.022 1.00 82.06 185 THR A N 1
ATOM 1363 C CA . THR A 1 185 ? 0.656 -5.301 -0.152 1.00 82.06 185 THR A CA 1
ATOM 1364 C C . THR A 1 185 ? 0.150 -5.129 -1.577 1.00 82.06 185 THR A C 1
ATOM 1366 O O . THR A 1 185 ? -0.676 -5.912 -2.038 1.00 82.06 185 THR A O 1
ATOM 1369 N N . ASN A 1 186 ? 0.626 -4.095 -2.267 1.00 80.62 186 ASN A N 1
ATOM 1370 C CA . ASN A 1 186 ? 0.263 -3.756 -3.637 1.00 80.62 186 ASN A CA 1
ATOM 1371 C C . ASN A 1 186 ? 1.293 -2.792 -4.236 1.00 80.62 186 ASN A C 1
ATOM 1373 O O . ASN A 1 186 ? 1.909 -2.000 -3.521 1.00 80.62 186 ASN A O 1
ATOM 1377 N N . VAL A 1 187 ? 1.415 -2.810 -5.559 1.00 84.44 187 VAL A N 1
ATOM 1378 C CA . VAL A 1 187 ? 2.152 -1.814 -6.340 1.00 84.44 187 VAL A CA 1
ATOM 1379 C C . VAL A 1 187 ? 1.199 -1.187 -7.347 1.00 84.44 187 VAL A C 1
ATOM 1381 O O . VAL A 1 187 ? 0.539 -1.882 -8.116 1.00 84.44 187 VAL A O 1
ATOM 1384 N N . LEU A 1 188 ? 1.105 0.138 -7.323 1.00 82.44 188 LEU A N 1
ATOM 1385 C CA . LEU A 1 188 ? 0.287 0.933 -8.237 1.00 82.44 188 LEU A CA 1
ATOM 1386 C C . LEU A 1 188 ? 1.197 1.792 -9.114 1.00 82.44 188 LEU A C 1
ATOM 1388 O O . LEU A 1 188 ? 2.275 2.184 -8.675 1.00 82.44 188 LEU A O 1
ATOM 1392 N N . ARG A 1 189 ? 0.755 2.137 -10.327 1.00 79.56 189 ARG A N 1
ATOM 1393 C CA . ARG A 1 189 ? 1.431 3.153 -11.148 1.00 79.56 189 ARG A CA 1
ATOM 1394 C C . ARG A 1 189 ? 1.315 4.511 -10.452 1.00 79.56 189 ARG A C 1
ATOM 1396 O O . ARG A 1 189 ? 0.199 4.963 -10.193 1.00 79.56 189 ARG A O 1
ATOM 1403 N N . ASP A 1 190 ? 2.443 5.145 -10.155 1.00 80.75 190 ASP A N 1
ATOM 1404 C CA . ASP A 1 190 ? 2.468 6.513 -9.629 1.00 80.75 190 ASP A CA 1
ATOM 1405 C C . ASP A 1 190 ? 2.491 7.523 -10.784 1.00 80.75 190 ASP A C 1
ATOM 1407 O O . ASP A 1 190 ? 2.816 7.190 -11.927 1.00 80.75 190 ASP A O 1
ATOM 1411 N N . ARG A 1 191 ? 2.126 8.773 -10.499 1.00 68.56 191 ARG A N 1
ATOM 1412 C CA . ARG A 1 191 ? 2.244 9.881 -11.453 1.00 68.56 191 ARG A CA 1
ATOM 1413 C C . ARG A 1 191 ? 3.245 10.896 -10.910 1.00 68.56 191 ARG A C 1
ATOM 1415 O O . ARG A 1 191 ? 3.193 11.203 -9.719 1.00 68.56 191 ARG A O 1
ATOM 1422 N N . PRO A 1 192 ? 4.117 11.470 -11.758 1.00 59.06 192 PRO A N 1
ATOM 1423 C CA . PRO A 1 192 ? 4.980 12.554 -11.317 1.00 59.06 192 PRO A CA 1
ATOM 1424 C C . PRO A 1 192 ? 4.120 13.695 -10.764 1.00 59.06 192 PRO A C 1
ATOM 1426 O O . PRO A 1 192 ? 3.053 14.004 -11.301 1.00 59.06 192 PRO A O 1
ATOM 1429 N N . ALA A 1 193 ? 4.578 14.312 -9.674 1.00 50.75 193 ALA A N 1
ATOM 1430 C CA . ALA A 1 193 ? 3.906 15.476 -9.118 1.00 50.75 193 ALA A CA 1
ATOM 1431 C C . ALA A 1 193 ? 3.876 16.586 -10.178 1.00 50.75 193 ALA A C 1
ATOM 1433 O O . ALA A 1 193 ? 4.930 17.010 -10.654 1.00 50.75 193 ALA A O 1
ATOM 1434 N N . ILE A 1 194 ? 2.673 17.034 -10.544 1.00 45.12 194 ILE A N 1
ATOM 1435 C CA . ILE A 1 194 ? 2.501 18.208 -11.403 1.00 45.12 194 ILE A CA 1
ATOM 1436 C C . ILE A 1 194 ? 3.099 19.398 -10.645 1.00 45.12 194 ILE A C 1
ATOM 1438 O O . ILE A 1 194 ? 2.812 19.579 -9.459 1.00 45.12 194 ILE A O 1
ATOM 1442 N N . ARG A 1 195 ? 3.983 20.130 -11.320 1.00 33.94 195 ARG A N 1
ATOM 1443 C CA . ARG A 1 195 ? 4.779 21.229 -10.771 1.00 33.94 195 ARG A CA 1
ATOM 1444 C C . ARG A 1 195 ? 4.199 22.576 -11.180 1.00 33.94 195 ARG A C 1
ATOM 1446 O O . ARG A 1 195 ? 3.646 22.629 -12.299 1.00 33.94 195 ARG A O 1
#

Radius of gyration: 20.07 Å; chains: 1; bounding box: 51×52×60 Å

pLDDT: mean 72.44, std 18.51, range [27.55, 95.69]